Protein AF-A0A6G5R2A4-F1 (afdb_monomer)

Mean predicted aligned error: 12.57 Å

Secondary structure (DSSP, 8-state):
-HHHHHHHHHHTB-TTS-EEHHHHHHHHHHHT--HHHHHHHHHHTTPPEE--TTSSSS--------HHHHHHHGGG--TTSEEEHHHHHHHHTTT-HHHHHHHHHHTTPEEES-TTSS-SS-PPP--------EEE-TT--EEEEHHHHHHHHHHHHHS-HHHHHHHTT--HHHHHHHHHHHHHHHTS--EEEE-SSSTT-EEEE-HHHHHHHHHH-

pLDDT: mean 88.73, std 7.74, range [53.34, 95.69]

Sequence (217 aa):
MSKEVENLINDLLNSNGRLDCGSAFKISAKTKTPIEEVGKIASNIGVKIDNCELGQFGKLDCESGSVEVLAKLEPFLDEKRRIFCADGRDVAKGVGLKKIRSTLKDYKIDVKYCKLGCFKEKKGKKMVVKTKTWIENAEGELIFGKGKTEVLEVIAQVGSISKAAEILGMNYKKCWNHLQILQKNMKEDLVNTKQGGGDNAGTTLNERAYELINAYK

Solvent-accessible surface area (backbone atoms only — not comparable to full-atom values): 12504 Å² total; per-residue (Å²): 110,70,70,60,54,53,51,54,48,68,74,53,40,45,98,82,65,24,32,36,41,61,54,52,52,51,49,22,68,74,71,72,43,61,52,47,53,54,34,49,51,36,52,74,76,70,35,49,79,38,39,37,61,66,52,81,43,68,82,71,82,66,66,78,49,44,72,73,58,46,63,70,44,53,88,59,43,46,99,83,42,34,30,44,39,62,58,59,50,60,60,21,76,83,72,36,48,53,50,48,18,14,26,29,59,75,70,67,39,47,62,27,45,39,60,46,66,82,43,57,61,80,75,67,82,84,82,76,92,82,85,86,72,70,41,62,51,99,87,67,50,76,52,44,33,69,73,46,48,49,51,54,55,38,18,62,74,68,32,22,61,61,61,31,10,58,78,69,74,45,56,53,69,58,46,51,49,43,52,50,50,36,24,63,75,67,75,43,84,42,61,48,76,41,91,69,92,57,99,80,40,37,32,41,63,39,72,67,41,53,54,55,51,60,76,71,10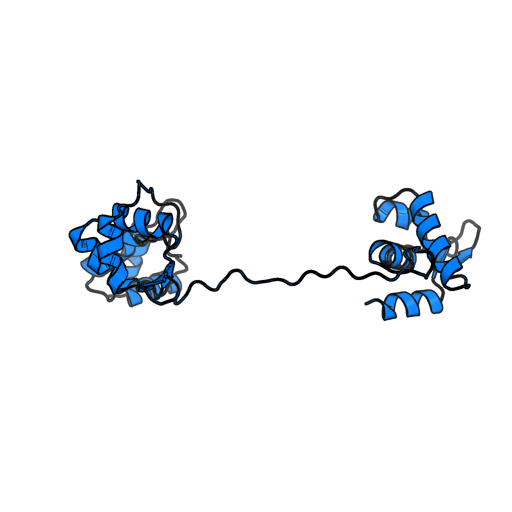8

Radius of gyration: 31.05 Å; Cα contacts (8 Å, |Δi|>4): 290; chains: 1; bounding box: 59×44×70 Å

Foldseek 3Di:
DLVVLLVQQQVQADPVRAHEPVSLVVSCVVVVPQSQVSLVSCVVVVHHYEHHLQQQHHDDDADAADPVLVVQCVVQADPVQEHEPVSLVVSCVVPHSRNNSNNCVVVVHHYADDSSVNHHDDPPPPDDDDDWDFDADPVRHTQDGDVLLQLLVLCQVPQALCVSCVVVVHDSVVSVVSQVSNCVVVVHHQWDADDDDDPPHGIHGDPVSVVVSVVVD

Nearest PDB structures (foldseek):
  1b9m-assembly1_A  TM=8.892E-01  e=3.190E-05  Escherichia coli
  1b9m-assembly1_B  TM=8.953E-01  e=2.075E-04  Escherichia coli
  1b9n-assembly1_B  TM=8.906E-01  e=3.796E-04  Escherichia coli
  2esn-assembly1_C  TM=8.411E-01  e=9.980E-04  Pseudomonas aeruginosa
  4pzj-assembly1_A-2  TM=8.572E-01  e=1.826E-03  Eggerthella lenta DSM 2243

Structure (mmCIF, N/CA/C/O backbone):
data_AF-A0A6G5R2A4-F1
#
_entry.id   AF-A0A6G5R2A4-F1
#
loop_
_atom_site.group_PDB
_atom_site.id
_atom_site.type_symbol
_atom_site.label_atom_id
_atom_site.label_alt_id
_atom_site.label_comp_id
_atom_site.label_asym_id
_atom_site.label_entity_id
_atom_site.label_seq_id
_atom_site.pdbx_PDB_ins_code
_atom_site.Cartn_x
_atom_site.Cartn_y
_atom_site.Cartn_z
_atom_site.occupancy
_atom_site.B_iso_or_equiv
_atom_site.auth_seq_id
_atom_site.auth_comp_id
_atom_site.auth_asym_id
_atom_site.auth_atom_id
_atom_site.pdbx_PDB_model_num
ATOM 1 N N . MET A 1 1 ? -20.276 20.398 19.956 1.00 62.31 1 MET A N 1
ATOM 2 C CA . MET A 1 1 ? -20.048 18.945 19.805 1.00 62.31 1 MET A CA 1
ATOM 3 C C . MET A 1 1 ? -18.824 18.650 18.942 1.00 62.31 1 MET A C 1
ATOM 5 O O . MET A 1 1 ? -17.903 18.051 19.471 1.00 62.31 1 MET A O 1
ATOM 9 N N . SER A 1 2 ? -18.727 19.125 17.689 1.00 72.88 2 SER A N 1
ATOM 10 C CA . SER A 1 2 ? -17.544 18.863 16.835 1.00 72.88 2 SER A CA 1
ATOM 11 C C . SER A 1 2 ? -16.215 19.340 17.441 1.00 72.88 2 SER A C 1
ATOM 13 O O . SER A 1 2 ? -15.283 18.553 17.543 1.00 72.88 2 SER A O 1
ATOM 15 N N . LYS A 1 3 ? -16.161 20.577 17.957 1.00 83.56 3 LYS A N 1
ATOM 16 C CA . LYS A 1 3 ? -14.949 21.141 18.586 1.00 83.56 3 LYS A CA 1
ATOM 17 C C . LYS A 1 3 ? -14.452 20.357 19.807 1.00 83.56 3 LYS A C 1
ATOM 19 O O . LYS A 1 3 ? -13.259 20.312 20.068 1.00 83.56 3 LYS A O 1
ATOM 24 N N . GLU A 1 4 ? -15.357 19.739 20.563 1.00 90.25 4 GLU A N 1
ATOM 25 C CA . GLU A 1 4 ? -14.986 18.931 21.733 1.00 90.25 4 GLU A CA 1
ATOM 26 C C . GLU A 1 4 ? -14.320 17.618 21.305 1.00 90.25 4 GLU A C 1
ATOM 28 O O . GLU A 1 4 ? -13.299 17.226 21.864 1.00 90.25 4 GLU A O 1
ATOM 33 N N . VAL A 1 5 ? -14.863 16.971 20.268 1.00 89.88 5 VAL A N 1
ATOM 34 C CA . VAL A 1 5 ? -14.280 15.764 19.668 1.00 89.88 5 VAL A CA 1
ATOM 35 C C . VAL A 1 5 ? -12.913 16.074 19.055 1.00 89.88 5 VAL A C 1
ATOM 37 O O . VAL A 1 5 ? -11.978 15.311 19.267 1.00 89.88 5 VAL A O 1
ATOM 40 N N . GLU A 1 6 ? -12.772 17.197 18.345 1.00 91.75 6 GLU A N 1
ATOM 41 C CA . GLU A 1 6 ? -11.493 17.640 17.7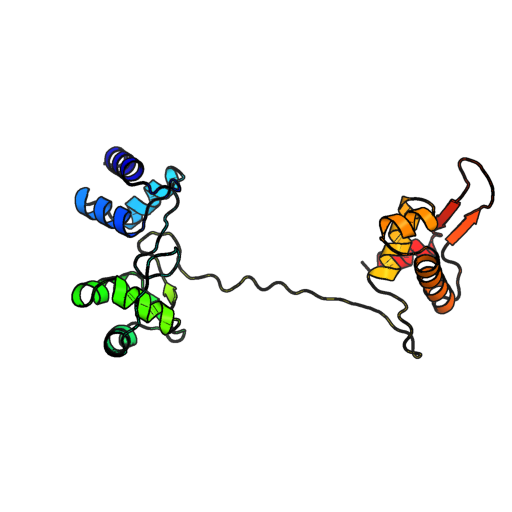65 1.00 91.75 6 GLU A CA 1
ATOM 42 C C . GLU A 1 6 ? -10.405 17.824 18.829 1.00 91.75 6 GLU A C 1
ATOM 44 O O . GLU A 1 6 ? -9.303 17.299 18.671 1.00 91.75 6 GLU A O 1
ATOM 49 N N . ASN A 1 7 ? -10.724 18.497 19.939 1.00 92.75 7 ASN A N 1
ATOM 50 C CA . ASN A 1 7 ? -9.783 18.679 21.046 1.00 92.75 7 ASN A CA 1
ATOM 51 C C . ASN A 1 7 ? -9.333 17.329 21.622 1.00 92.75 7 ASN A C 1
ATOM 53 O O . ASN A 1 7 ? -8.138 17.072 21.733 1.00 92.75 7 ASN A O 1
ATOM 57 N N . LEU A 1 8 ? -10.277 16.420 21.889 1.00 92.94 8 LEU A N 1
ATOM 58 C CA . LEU A 1 8 ? -9.960 15.086 22.408 1.00 92.94 8 LEU A CA 1
ATOM 59 C C . LEU A 1 8 ? -9.138 14.234 21.431 1.00 92.94 8 LEU A C 1
ATOM 61 O O . LEU A 1 8 ? -8.357 13.393 21.873 1.00 92.94 8 LEU A O 1
ATOM 65 N N . ILE A 1 9 ? -9.320 14.412 20.118 1.00 92.38 9 ILE A N 1
ATOM 66 C CA . ILE A 1 9 ? -8.495 13.730 19.115 1.00 92.38 9 ILE A CA 1
ATOM 67 C C . ILE A 1 9 ? -7.049 14.212 19.220 1.00 92.38 9 ILE A C 1
ATOM 69 O O . ILE A 1 9 ? -6.152 13.372 19.253 1.00 92.38 9 ILE A O 1
ATOM 73 N N . ASN A 1 10 ? -6.833 15.527 19.300 1.00 93.19 10 ASN A N 1
ATOM 74 C CA . ASN A 1 10 ? -5.496 16.112 19.409 1.00 93.19 10 ASN A CA 1
ATOM 75 C C . ASN A 1 10 ? -4.783 15.697 20.707 1.00 93.19 10 ASN A C 1
ATOM 77 O O . ASN A 1 10 ? -3.589 15.405 20.675 1.00 93.19 10 ASN A O 1
ATOM 81 N N . ASP A 1 11 ? -5.519 15.582 21.814 1.00 93.31 11 ASP A N 1
ATOM 82 C CA . ASP A 1 11 ? -4.974 15.159 23.111 1.00 93.31 11 ASP A CA 1
ATOM 83 C C . ASP A 1 11 ? -4.555 13.677 23.146 1.00 93.31 11 ASP A C 1
ATOM 85 O O . ASP A 1 11 ? -3.716 13.278 23.954 1.00 93.31 11 ASP A O 1
ATOM 89 N N . LEU A 1 12 ? -5.152 12.835 22.295 1.00 93.12 12 LEU A N 1
ATOM 90 C CA . LEU A 1 12 ? -4.965 11.377 22.292 1.00 93.12 12 LEU A CA 1
ATOM 91 C C . LEU A 1 12 ? -4.160 10.865 21.090 1.00 93.12 12 LEU A C 1
ATOM 93 O O . LEU A 1 12 ? -4.207 9.667 20.778 1.00 93.12 12 LEU A O 1
ATOM 97 N N . LEU A 1 13 ? -3.426 11.749 20.412 1.00 93.81 13 LEU A N 1
ATOM 98 C CA . LEU A 1 13 ? -2.510 11.352 19.348 1.00 93.81 13 LEU A CA 1
ATOM 99 C C . LEU A 1 13 ? -1.337 10.542 19.911 1.00 93.81 13 LEU A C 1
ATOM 101 O O . LEU A 1 13 ? -0.796 10.819 20.979 1.00 93.81 13 LEU A O 1
ATOM 105 N N . ASN A 1 14 ? -0.925 9.527 19.160 1.00 91.88 14 ASN A N 1
ATOM 106 C CA . ASN A 1 14 ? 0.271 8.750 19.448 1.00 91.88 14 ASN A CA 1
ATOM 107 C C . ASN A 1 14 ? 1.545 9.512 19.032 1.00 91.88 14 ASN A C 1
ATOM 109 O O . ASN A 1 14 ? 1.491 10.580 18.420 1.00 91.88 14 ASN A O 1
ATOM 113 N N . SER A 1 15 ? 2.715 8.930 19.305 1.00 89.94 15 SER A N 1
ATOM 114 C CA . SER A 1 15 ? 4.024 9.523 18.984 1.00 89.94 15 SER A CA 1
ATOM 115 C C . SER A 1 15 ? 4.243 9.844 17.498 1.00 89.94 15 SER A C 1
ATOM 117 O O . SER A 1 15 ? 5.107 10.651 17.172 1.00 89.94 15 SER A O 1
ATOM 119 N N . ASN A 1 16 ? 3.459 9.250 16.593 1.00 90.00 16 ASN A N 1
ATOM 120 C CA . ASN A 1 16 ? 3.514 9.513 15.155 1.00 90.00 16 ASN A CA 1
ATOM 121 C C . ASN A 1 16 ? 2.502 10.583 14.701 1.00 90.00 16 ASN A C 1
ATOM 123 O O . ASN A 1 16 ? 2.280 10.729 13.496 1.00 90.00 16 ASN A O 1
ATOM 127 N N . GLY A 1 17 ? 1.836 11.276 15.633 1.00 92.69 17 GLY A N 1
ATOM 128 C CA . GLY A 1 17 ? 0.785 12.250 15.328 1.00 92.69 17 GLY A CA 1
ATOM 129 C C . GLY A 1 17 ? -0.475 11.614 14.733 1.00 92.69 17 GLY A C 1
ATOM 130 O O . GLY A 1 17 ? -1.157 12.228 13.915 1.00 92.69 17 GLY A O 1
ATOM 131 N N . ARG A 1 18 ? -0.764 10.352 15.074 1.00 94.75 18 ARG A N 1
ATOM 132 C CA . ARG A 1 18 ? -1.920 9.597 14.565 1.00 94.75 18 ARG A CA 1
ATOM 133 C C . ARG A 1 18 ? -2.840 9.165 15.695 1.00 94.75 18 ARG A C 1
ATOM 135 O O . ARG A 1 18 ? -2.406 9.037 16.833 1.00 94.75 18 ARG A O 1
ATOM 142 N N . LEU A 1 19 ? -4.099 8.888 15.373 1.00 95.50 19 LEU A N 1
ATOM 143 C CA . LEU A 1 19 ? -5.090 8.460 16.357 1.00 95.50 19 LEU A CA 1
ATOM 144 C C . LEU A 1 19 ? -5.268 6.942 16.320 1.00 95.50 19 LEU A C 1
ATOM 146 O O . LEU A 1 19 ? -5.687 6.387 15.306 1.00 95.50 19 LEU A O 1
ATOM 150 N N . ASP A 1 20 ? -5.008 6.260 17.430 1.00 95.00 20 ASP A N 1
ATOM 151 C CA . ASP A 1 20 ? -5.228 4.815 17.505 1.00 95.00 20 ASP A CA 1
ATOM 152 C C . ASP A 1 20 ? -6.724 4.469 17.476 1.00 95.00 20 ASP A C 1
ATOM 154 O O . ASP A 1 20 ? -7.565 5.167 18.051 1.00 95.00 20 ASP A O 1
ATOM 158 N N . CYS A 1 21 ? -7.065 3.336 16.858 1.00 93.94 21 CYS A N 1
ATOM 159 C CA . CYS A 1 21 ? -8.446 2.864 16.755 1.00 93.94 21 CYS A CA 1
ATOM 160 C C . CYS A 1 21 ? -9.139 2.774 18.127 1.00 93.94 21 CYS A C 1
ATOM 162 O O . CYS A 1 21 ? -10.274 3.225 18.269 1.00 93.94 21 CYS A O 1
ATOM 164 N N . GLY A 1 22 ? -8.452 2.250 19.147 1.00 93.44 22 GLY A N 1
ATOM 165 C CA . GLY A 1 22 ? -9.000 2.157 20.503 1.00 93.44 22 GLY A CA 1
ATOM 166 C C . GLY A 1 22 ? -9.253 3.520 21.148 1.00 93.44 22 GLY A C 1
ATOM 167 O O . GLY A 1 22 ? -10.287 3.717 21.788 1.00 93.44 22 GLY A O 1
ATOM 168 N N . SER A 1 23 ? -8.366 4.494 20.926 1.00 95.00 23 SER A N 1
ATOM 169 C CA . SER A 1 23 ? -8.552 5.873 21.397 1.00 95.00 23 SER A CA 1
ATOM 170 C C . SER A 1 23 ? -9.785 6.514 20.762 1.00 95.00 23 SER A C 1
ATOM 172 O O . SER A 1 23 ? -10.597 7.102 21.471 1.00 95.00 23 SER A O 1
ATOM 174 N N . ALA A 1 24 ? -10.007 6.311 19.460 1.00 94.69 24 ALA A N 1
ATOM 175 C CA . ALA A 1 24 ? -11.196 6.821 18.778 1.00 94.69 24 ALA A CA 1
ATOM 176 C C . ALA A 1 24 ? -12.510 6.257 19.360 1.00 94.69 24 ALA A C 1
ATOM 178 O O . ALA A 1 24 ? -13.485 6.991 19.527 1.00 94.69 24 ALA A O 1
ATOM 179 N N . PHE A 1 25 ? -12.536 4.974 19.741 1.00 94.50 25 PHE A N 1
ATOM 180 C CA . PHE A 1 25 ? -13.700 4.379 20.411 1.00 94.50 25 PHE A CA 1
ATOM 181 C C . PHE A 1 25 ? -13.919 4.920 21.828 1.00 94.50 25 PHE A C 1
ATOM 183 O O . PHE A 1 25 ? -15.068 5.116 22.225 1.00 94.50 25 PHE A O 1
ATOM 190 N N . LYS A 1 26 ? -12.848 5.227 22.572 1.00 94.69 26 LYS A N 1
ATOM 191 C CA . LYS A 1 26 ? -12.957 5.907 23.875 1.00 94.69 26 LYS A CA 1
ATOM 192 C C . LYS A 1 26 ? -13.557 7.307 23.732 1.00 94.69 26 LYS A C 1
ATOM 194 O O . LYS A 1 26 ? -14.421 7.670 24.526 1.00 94.69 26 LYS A O 1
ATOM 199 N N . ILE A 1 27 ? -13.145 8.063 22.711 1.00 9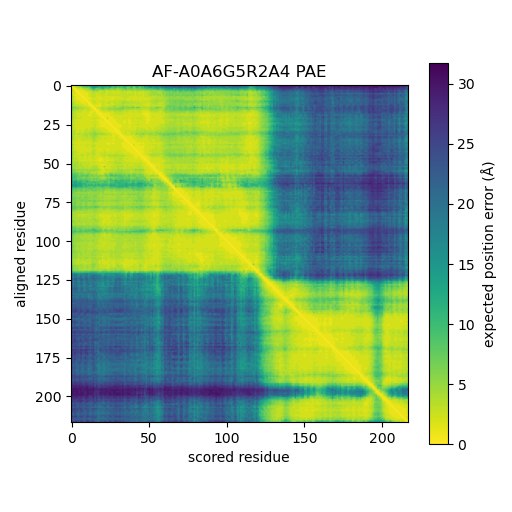4.12 27 ILE A N 1
ATOM 200 C CA . ILE A 1 27 ? -13.701 9.393 22.416 1.00 94.12 27 ILE A CA 1
ATOM 201 C C . ILE A 1 27 ? -15.196 9.276 22.111 1.00 94.12 27 ILE A C 1
ATOM 203 O O . ILE A 1 27 ? -15.994 9.931 22.772 1.00 94.12 27 ILE A O 1
ATOM 207 N N . SER A 1 28 ? -15.582 8.376 21.199 1.00 94.81 28 SER A N 1
ATOM 208 C CA . SER A 1 28 ? -16.989 8.124 20.848 1.00 94.81 28 SER A CA 1
ATOM 209 C C . SER A 1 28 ? -17.849 7.781 22.071 1.00 94.81 28 SER A C 1
ATOM 211 O O . SER A 1 28 ? -18.940 8.327 22.228 1.00 94.81 28 SER A O 1
ATOM 213 N N . ALA A 1 29 ? -17.342 6.936 22.977 1.00 93.44 29 ALA A N 1
ATOM 214 C CA . ALA A 1 29 ? -18.037 6.590 24.214 1.00 93.44 29 ALA A CA 1
ATOM 215 C C . ALA A 1 29 ? -18.188 7.791 25.167 1.00 93.44 29 ALA A C 1
ATOM 217 O O . ALA A 1 29 ? -19.243 7.956 25.779 1.00 93.44 29 ALA A O 1
ATOM 218 N N . LYS A 1 30 ? -17.159 8.643 25.276 1.00 93.56 30 LYS A N 1
ATOM 219 C CA . LYS A 1 30 ? -17.156 9.822 26.155 1.00 93.56 30 LYS A CA 1
ATOM 220 C C . LYS A 1 30 ? -18.086 10.926 25.649 1.00 93.56 30 LYS A C 1
ATOM 222 O O . LYS A 1 30 ? -18.839 11.490 26.435 1.00 93.56 30 LYS A O 1
ATOM 227 N N . THR A 1 31 ? -18.058 11.214 24.351 1.00 92.19 31 THR A N 1
ATOM 228 C CA . THR A 1 31 ? -18.829 12.311 23.742 1.00 92.19 31 THR A CA 1
ATOM 229 C C . THR A 1 31 ? -20.212 11.879 23.252 1.00 92.19 31 THR A C 1
ATOM 231 O O . THR A 1 31 ? -20.967 12.705 22.744 1.00 92.19 31 THR A O 1
ATOM 234 N N . LYS A 1 32 ? -20.550 10.582 23.365 1.00 91.69 32 LYS A N 1
ATOM 235 C CA . LYS A 1 32 ? -21.764 9.956 22.801 1.00 91.69 32 LYS A CA 1
ATOM 236 C C . LYS A 1 32 ? -21.941 10.223 21.298 1.00 91.69 32 LYS A C 1
ATOM 238 O O . LYS A 1 32 ? -23.051 10.183 20.775 1.00 91.69 32 LYS A O 1
ATOM 243 N N . THR A 1 33 ? -20.845 10.501 20.600 1.00 90.94 33 THR A N 1
ATOM 244 C CA . THR A 1 33 ? -20.833 10.771 19.161 1.00 90.94 33 THR A CA 1
ATOM 245 C C . THR A 1 33 ? -20.725 9.449 18.401 1.00 90.94 33 THR A C 1
ATOM 247 O O . THR A 1 33 ? -19.905 8.608 18.791 1.00 90.94 33 THR A O 1
ATOM 250 N N . PRO A 1 34 ? -21.495 9.231 17.318 1.00 93.56 34 PRO A N 1
ATOM 251 C CA . PRO A 1 34 ? -21.351 8.050 16.476 1.00 93.56 34 PRO A CA 1
ATOM 252 C C . PRO A 1 34 ? -19.902 7.838 16.034 1.00 93.56 34 PRO A C 1
ATOM 254 O O . PRO A 1 34 ? -19.211 8.768 15.622 1.00 93.56 34 PRO A O 1
ATOM 257 N N . ILE A 1 35 ? -19.435 6.593 16.088 1.00 93.19 35 ILE A N 1
ATOM 258 C CA . ILE A 1 35 ? -18.030 6.278 15.807 1.00 93.19 35 ILE A CA 1
ATOM 259 C C . ILE A 1 35 ? -17.598 6.672 14.386 1.00 93.19 35 ILE A C 1
ATOM 261 O O . ILE A 1 35 ? -16.486 7.151 14.182 1.00 93.19 35 ILE A O 1
ATOM 265 N N . GLU A 1 36 ? -18.500 6.542 13.414 1.00 93.12 36 GLU A N 1
ATOM 266 C CA . GLU A 1 36 ? -18.254 6.957 12.031 1.00 93.12 36 GLU A CA 1
ATOM 267 C C . GLU A 1 36 ? -18.023 8.468 11.918 1.00 93.12 36 GLU A C 1
ATOM 269 O O . GLU A 1 36 ? -17.258 8.920 11.070 1.00 93.12 36 GLU A O 1
ATOM 274 N N . GLU A 1 37 ? -18.668 9.257 12.776 1.00 93.44 37 GLU A N 1
ATOM 275 C CA . GLU A 1 37 ? -18.513 10.708 12.806 1.00 93.44 37 GLU A CA 1
ATOM 276 C C . GLU A 1 37 ? -17.174 11.109 13.432 1.00 93.44 37 GLU A C 1
ATOM 278 O O . GLU A 1 37 ? -16.486 11.956 12.870 1.00 93.44 37 GLU A O 1
ATOM 283 N N . VAL A 1 38 ? -16.724 10.426 14.492 1.00 93.69 38 VAL A N 1
ATOM 284 C CA . VAL A 1 38 ? -15.366 10.611 15.045 1.00 93.69 38 VAL A CA 1
ATOM 285 C C . VAL A 1 38 ? -14.299 10.333 13.980 1.00 93.69 38 VAL A C 1
ATOM 287 O O . VAL A 1 38 ? -13.352 11.105 13.829 1.00 93.69 38 VAL A O 1
ATOM 290 N N . GLY A 1 39 ? -14.473 9.268 13.191 1.00 93.38 39 GLY A N 1
ATOM 291 C CA . GLY A 1 39 ? -13.578 8.951 12.077 1.00 93.38 39 GLY A CA 1
ATOM 292 C C . GLY A 1 39 ? -13.577 10.015 10.973 1.00 93.38 39 GLY A C 1
ATOM 293 O O . GLY A 1 39 ? -12.511 10.383 10.474 1.00 93.38 39 GLY A O 1
ATOM 294 N N . LYS A 1 40 ? -14.752 10.559 10.624 1.00 94.38 40 LYS A N 1
ATOM 295 C CA . LYS A 1 40 ? -14.876 11.675 9.667 1.00 94.38 40 LYS A CA 1
ATOM 296 C C . LYS A 1 40 ? -14.188 12.937 10.180 1.00 94.38 40 LYS A C 1
ATOM 298 O O . LYS A 1 40 ? -13.441 13.552 9.427 1.00 94.38 40 LYS A O 1
ATOM 303 N N . ILE A 1 41 ? -14.395 13.294 11.448 1.00 93.88 41 ILE A N 1
ATOM 304 C CA . ILE A 1 41 ? -13.768 14.465 12.073 1.00 93.88 41 ILE A CA 1
ATOM 305 C C . ILE A 1 41 ? -12.245 14.321 12.042 1.00 93.88 41 ILE A C 1
ATOM 307 O O . ILE A 1 41 ? -11.579 15.221 11.541 1.00 93.88 41 ILE A O 1
ATOM 311 N N . ALA A 1 42 ? -11.703 13.171 12.464 1.00 94.00 42 ALA A N 1
ATOM 312 C CA . ALA A 1 42 ? -10.265 12.899 12.408 1.00 94.00 42 ALA A CA 1
ATOM 313 C C . ALA A 1 42 ? -9.700 13.076 10.987 1.00 94.00 42 ALA A C 1
ATOM 315 O O . ALA A 1 42 ? -8.688 13.747 10.795 1.00 94.00 42 ALA A O 1
ATOM 316 N N . SER A 1 43 ? -10.393 12.542 9.975 1.00 93.06 43 SER A N 1
ATOM 317 C CA . SER A 1 43 ? -9.982 12.703 8.578 1.00 93.06 43 SER A CA 1
ATOM 318 C C . SER A 1 43 ? -10.047 14.158 8.102 1.00 93.06 43 SER A C 1
ATOM 320 O O . SER A 1 43 ? -9.175 14.575 7.343 1.00 93.06 43 SER A O 1
ATOM 322 N N . ASN A 1 44 ? -11.057 14.923 8.524 1.00 94.38 44 ASN A N 1
ATOM 323 C CA . ASN A 1 44 ? -11.232 16.324 8.133 1.00 94.38 44 ASN A CA 1
ATOM 324 C C . ASN A 1 44 ? -10.129 17.224 8.702 1.00 94.38 44 ASN A C 1
ATOM 326 O O . ASN A 1 44 ? -9.691 18.146 8.022 1.00 94.38 44 ASN A O 1
ATOM 330 N N . ILE A 1 45 ? -9.639 16.925 9.907 1.00 93.50 45 ILE A N 1
ATOM 331 C CA . ILE A 1 45 ? -8.507 17.635 10.523 1.00 93.50 45 ILE A CA 1
ATOM 332 C C . ILE A 1 45 ? -7.138 17.075 10.090 1.00 93.50 45 ILE A C 1
ATOM 334 O O . ILE A 1 45 ? -6.107 17.466 10.627 1.00 93.50 45 ILE A O 1
ATOM 338 N N . GLY A 1 46 ? -7.106 16.149 9.124 1.00 92.31 46 GLY A N 1
ATOM 339 C CA . GLY A 1 46 ? -5.871 15.589 8.564 1.00 92.31 46 GLY A CA 1
ATOM 340 C C . GLY A 1 46 ? -5.202 14.496 9.407 1.00 92.31 46 GLY A C 1
ATOM 341 O O . GLY A 1 46 ? -4.114 14.032 9.058 1.00 92.31 46 GLY A O 1
ATOM 342 N N . VAL A 1 47 ? -5.843 14.034 10.481 1.00 94.19 47 VAL A N 1
ATOM 343 C CA . VAL A 1 47 ? -5.333 12.968 11.350 1.00 94.19 47 VAL A CA 1
ATOM 344 C C . VAL A 1 47 ? -5.698 11.600 10.773 1.00 94.19 47 VAL A C 1
ATOM 346 O O . VAL A 1 47 ? -6.859 11.284 10.513 1.00 94.19 47 VAL A O 1
ATOM 349 N N . LYS A 1 48 ? -4.692 10.736 10.600 1.00 94.19 48 LYS A N 1
ATOM 350 C CA . LYS A 1 48 ? -4.903 9.348 10.161 1.00 94.19 48 LYS A CA 1
ATOM 351 C C . LYS A 1 48 ? -5.150 8.427 11.350 1.00 94.19 48 LYS A C 1
ATOM 353 O O . LYS A 1 48 ? -4.498 8.553 12.384 1.00 94.19 48 LYS A O 1
ATOM 358 N N . ILE A 1 49 ? -6.041 7.455 11.152 1.00 94.38 49 ILE A N 1
ATOM 359 C CA . ILE A 1 49 ? -6.256 6.371 12.112 1.00 94.38 49 ILE A CA 1
ATOM 360 C C . ILE A 1 49 ? -5.113 5.355 12.008 1.00 94.38 49 ILE A C 1
ATOM 362 O O . ILE A 1 49 ? -4.745 4.945 10.905 1.00 94.38 49 ILE A O 1
ATOM 366 N N . ASP A 1 50 ? -4.585 4.929 13.150 1.00 93.56 50 ASP A N 1
ATOM 367 C CA . ASP A 1 50 ? -3.553 3.899 13.275 1.00 93.56 50 ASP A CA 1
ATOM 368 C C . ASP A 1 50 ? -4.030 2.732 14.159 1.00 93.56 50 ASP A C 1
ATOM 370 O O . ASP A 1 50 ? -5.118 2.775 14.741 1.00 93.56 50 ASP A O 1
ATOM 374 N N . ASN A 1 51 ? -3.232 1.663 14.224 1.00 92.31 51 ASN A N 1
ATOM 375 C CA . ASN A 1 51 ? -3.373 0.568 15.189 1.00 92.31 51 ASN A CA 1
ATOM 376 C C . ASN A 1 51 ? -4.808 0.024 15.311 1.00 92.31 51 ASN A C 1
ATOM 378 O O . ASN A 1 51 ? -5.490 0.193 16.325 1.00 92.31 51 ASN A O 1
ATOM 382 N N . CYS A 1 52 ? -5.284 -0.648 14.257 1.00 92.94 52 CYS A N 1
ATOM 383 C CA . CYS A 1 52 ? -6.605 -1.269 14.251 1.00 92.94 52 CYS A CA 1
ATOM 384 C C . CYS A 1 52 ? -6.708 -2.329 15.358 1.00 92.94 52 CYS A C 1
ATOM 386 O O . CYS A 1 52 ? -5.935 -3.285 15.370 1.00 92.94 52 CYS A O 1
ATOM 388 N N . GLU A 1 53 ? -7.702 -2.217 16.246 1.00 93.50 53 GLU A N 1
ATOM 389 C CA . GLU A 1 53 ? -7.839 -3.144 17.382 1.00 93.50 53 GLU A CA 1
ATOM 390 C C . GLU A 1 53 ? -8.067 -4.600 16.950 1.00 93.50 53 GLU A C 1
ATOM 392 O O . GLU A 1 53 ? -7.588 -5.506 17.628 1.00 93.50 53 GLU A O 1
ATOM 397 N N . LEU A 1 54 ? -8.720 -4.813 15.799 1.00 92.38 54 LEU A N 1
ATOM 398 C CA . LEU A 1 54 ? -8.922 -6.130 15.181 1.00 92.38 54 LEU A CA 1
ATOM 399 C C . LEU A 1 54 ? -7.739 -6.585 14.303 1.00 92.38 54 LEU A C 1
ATOM 401 O O . LEU A 1 54 ? -7.760 -7.693 13.786 1.00 92.38 54 LEU A O 1
ATOM 405 N N . GLY A 1 55 ? -6.707 -5.755 14.118 1.00 90.00 55 GLY A N 1
ATOM 406 C CA . GLY A 1 55 ? -5.467 -6.152 13.441 1.00 90.00 55 GLY A CA 1
ATOM 407 C C . GLY A 1 55 ? -5.416 -5.978 11.925 1.00 90.00 55 GLY A C 1
ATOM 408 O O . GLY A 1 55 ? -4.465 -6.454 11.313 1.00 90.00 55 GLY A O 1
ATOM 409 N N . GLN A 1 56 ? -6.374 -5.283 11.299 1.00 89.81 56 GLN A N 1
ATOM 410 C CA . GLN A 1 56 ? -6.354 -5.099 9.837 1.00 89.81 56 GLN A CA 1
ATOM 411 C C . GLN A 1 56 ? -5.144 -4.283 9.345 1.00 89.81 56 GLN A C 1
ATOM 413 O O . GLN A 1 56 ? -4.664 -4.474 8.227 1.00 89.81 56 GLN A O 1
ATOM 418 N N . PHE A 1 57 ? -4.666 -3.354 10.173 1.00 89.50 57 PHE A N 1
ATOM 419 C CA . PHE A 1 57 ? -3.465 -2.550 9.956 1.00 89.50 57 PHE A CA 1
ATOM 420 C C . PHE A 1 57 ? -2.879 -2.095 11.301 1.00 89.50 57 PHE A C 1
ATOM 422 O O . PHE A 1 57 ? -3.545 -2.174 12.337 1.00 89.50 57 PHE A O 1
ATOM 429 N N . GLY A 1 58 ? -1.655 -1.566 11.270 1.00 86.31 58 GLY A N 1
ATOM 430 C CA . GLY A 1 58 ? -0.904 -1.159 12.460 1.00 86.31 58 GLY A CA 1
ATOM 431 C C . GLY A 1 58 ? -0.028 -2.284 13.013 1.00 86.31 58 GLY A C 1
ATOM 432 O O . GLY A 1 58 ? 0.066 -3.361 12.420 1.00 86.31 58 GLY A O 1
ATOM 433 N N . LYS A 1 59 ? 0.654 -2.019 14.130 1.00 85.19 59 LYS A N 1
ATOM 434 C CA . LYS A 1 59 ? 1.650 -2.931 14.723 1.00 85.19 59 LYS A CA 1
ATOM 435 C C . LYS A 1 59 ? 1.342 -3.220 16.193 1.00 85.19 59 LYS A C 1
ATOM 437 O O . LYS A 1 59 ? 2.219 -3.128 17.040 1.00 85.19 59 LYS A O 1
ATOM 442 N N . LEU A 1 60 ? 0.086 -3.540 16.498 1.00 85.62 60 LEU A N 1
ATOM 443 C CA . LEU A 1 60 ? -0.297 -3.934 17.852 1.00 85.62 60 LEU A CA 1
ATOM 444 C C . LEU A 1 60 ? 0.186 -5.353 18.177 1.00 85.62 60 LEU A C 1
ATOM 446 O O . LEU A 1 60 ? 0.112 -6.251 17.331 1.00 85.62 60 LEU A O 1
ATOM 450 N N . ASP A 1 61 ? 0.604 -5.562 19.425 1.00 81.44 61 ASP A N 1
ATOM 451 C CA . ASP A 1 61 ? 1.135 -6.843 19.896 1.00 81.44 61 ASP A CA 1
ATOM 452 C C . ASP A 1 61 ? 0.148 -7.990 19.699 1.00 81.44 61 ASP A C 1
ATOM 454 O O . ASP A 1 61 ? -1.060 -7.850 19.903 1.00 81.44 61 ASP A O 1
ATOM 458 N N . CYS A 1 62 ? 0.657 -9.153 19.324 1.00 77.56 62 CYS A N 1
ATOM 459 C CA . CYS A 1 62 ? -0.136 -10.361 19.142 1.00 77.56 62 CYS A CA 1
ATOM 460 C C . CYS A 1 62 ? 0.413 -11.453 20.067 1.00 77.56 62 CYS A C 1
ATOM 462 O O . CYS A 1 62 ? 1.618 -11.545 20.268 1.00 77.56 62 CYS A O 1
ATOM 464 N N . GLU A 1 63 ? -0.479 -12.263 20.621 1.00 82.88 63 GLU A N 1
ATOM 465 C CA . GLU A 1 63 ? -0.171 -13.574 21.209 1.00 82.88 63 GLU A CA 1
ATOM 466 C C . GLU A 1 63 ? -0.519 -14.680 20.197 1.00 82.88 63 GLU A C 1
ATOM 468 O O . GLU A 1 63 ? -0.773 -14.380 19.027 1.00 82.88 63 GLU A O 1
ATOM 473 N N . SER A 1 64 ? -0.587 -15.932 20.642 1.00 82.00 64 SER A N 1
ATOM 474 C CA . SER A 1 64 ? -1.091 -17.054 19.850 1.00 82.00 64 SER A CA 1
ATOM 475 C C . SER A 1 64 ? -2.613 -16.989 19.681 1.00 82.00 64 SER A C 1
ATOM 477 O O . SER A 1 64 ? -3.350 -16.723 20.636 1.00 82.00 64 SER A O 1
ATOM 479 N N . GLY A 1 65 ? -3.100 -17.245 18.468 1.00 77.81 65 GLY A N 1
ATOM 480 C CA . GLY A 1 65 ? -4.519 -17.443 18.192 1.00 77.81 65 GLY A CA 1
ATOM 481 C C . GLY A 1 65 ? -5.085 -18.672 18.910 1.00 77.81 65 GLY A C 1
ATOM 482 O O . GLY A 1 65 ? -4.364 -19.612 19.241 1.00 77.81 65 GLY A O 1
ATOM 483 N N . SER A 1 66 ? -6.399 -18.672 19.142 1.00 84.44 66 SER A N 1
ATOM 484 C CA . SER A 1 66 ? -7.101 -19.787 19.790 1.00 84.44 66 SER A CA 1
ATOM 485 C C . SER A 1 66 ? -8.128 -20.405 18.847 1.00 84.44 66 SER A C 1
ATOM 487 O O . SER A 1 66 ? -8.904 -19.693 18.204 1.00 84.44 66 SER A O 1
ATOM 489 N N . VAL A 1 67 ? -8.153 -21.740 18.796 1.00 87.62 67 VAL A N 1
ATOM 490 C CA . VAL A 1 67 ? -9.144 -22.517 18.034 1.00 87.62 67 VAL A CA 1
ATOM 491 C C . VAL A 1 67 ? -10.563 -22.239 18.547 1.00 87.62 67 VAL A C 1
ATOM 493 O O . VAL A 1 67 ? -11.490 -22.090 17.759 1.00 87.62 67 VAL A O 1
ATOM 496 N N . GLU A 1 68 ? -10.732 -22.064 19.860 1.00 89.38 68 GLU A N 1
ATOM 497 C CA . GLU A 1 68 ? -12.028 -21.740 20.474 1.00 89.38 68 GLU A CA 1
ATOM 498 C C . GLU A 1 68 ? -12.571 -20.390 19.993 1.00 89.38 68 GLU A C 1
ATOM 500 O O . GLU A 1 68 ? -13.776 -20.202 19.830 1.00 89.38 68 GLU A O 1
ATOM 505 N N . VAL A 1 69 ? -11.676 -19.425 19.770 1.00 89.69 69 VAL A N 1
ATOM 506 C CA . VAL A 1 69 ? -12.043 -18.093 19.279 1.00 89.69 69 VAL A CA 1
ATOM 507 C C . VAL A 1 69 ? -12.386 -18.154 17.798 1.00 89.69 69 VAL A C 1
ATOM 509 O O . VAL A 1 69 ? -13.331 -17.492 17.376 1.00 89.69 69 VAL A O 1
ATOM 512 N N . LEU A 1 70 ? -11.675 -18.975 17.020 1.00 92.19 70 LEU A N 1
ATOM 513 C CA . LEU A 1 70 ? -12.006 -19.208 15.617 1.00 92.19 70 LEU A CA 1
ATOM 514 C C . LEU A 1 70 ? -13.423 -19.774 15.471 1.00 92.19 70 LEU A C 1
ATOM 516 O O . LEU A 1 70 ? -14.200 -19.219 14.701 1.00 92.19 70 LEU A O 1
ATOM 520 N N . ALA A 1 71 ? -13.787 -20.785 16.265 1.00 92.12 71 ALA A N 1
ATOM 521 C CA . ALA A 1 71 ? -15.128 -21.375 16.244 1.00 92.12 71 ALA A CA 1
ATOM 522 C C . ALA A 1 71 ? -16.238 -20.342 16.525 1.00 92.12 71 ALA A C 1
ATOM 524 O O . ALA A 1 71 ? -17.318 -20.406 15.945 1.00 92.12 71 ALA A O 1
ATOM 525 N N . LYS A 1 72 ? -15.967 -19.338 17.373 1.00 92.88 72 LYS A N 1
ATOM 526 C CA . LYS A 1 72 ? -16.899 -18.222 17.626 1.00 92.88 72 LYS A CA 1
ATOM 527 C C . LYS A 1 72 ? -16.996 -17.232 16.463 1.00 92.88 72 LYS A C 1
ATOM 529 O O . LYS A 1 72 ? -18.002 -16.538 16.347 1.00 92.88 72 LYS A O 1
ATOM 534 N N . LEU A 1 73 ? -15.952 -17.122 15.643 1.00 93.00 73 LEU A N 1
ATOM 535 C CA . LEU A 1 73 ? -15.899 -16.208 14.500 1.00 93.00 73 LEU A CA 1
ATOM 536 C C . LEU A 1 73 ? -16.507 -16.824 13.237 1.00 93.00 73 LEU A C 1
ATOM 538 O O . LEU A 1 73 ? -17.078 -16.080 12.446 1.00 93.00 73 LEU A O 1
ATOM 542 N N . GLU A 1 74 ? -16.405 -18.145 13.057 1.00 92.44 74 GLU A N 1
ATOM 543 C CA . GLU A 1 74 ? -16.866 -18.870 11.862 1.00 92.44 74 GLU A CA 1
ATOM 544 C C . GLU A 1 74 ? -18.280 -18.507 11.382 1.00 92.44 74 GLU A C 1
ATOM 546 O O . GLU A 1 74 ? -18.421 -18.256 10.183 1.00 92.44 74 GLU A O 1
ATOM 551 N N . PRO A 1 75 ? -19.302 -18.368 12.253 1.00 95.25 75 PRO A N 1
ATOM 552 C CA . PRO A 1 75 ? -20.655 -18.009 11.819 1.00 95.25 75 PRO A CA 1
ATOM 553 C C . PRO A 1 75 ? -20.766 -16.637 11.134 1.00 95.25 75 PRO A C 1
ATOM 555 O O . PRO A 1 75 ? -21.738 -16.378 10.432 1.00 95.25 75 PRO A O 1
ATOM 558 N N . PHE A 1 76 ? -19.791 -15.750 11.345 1.00 94.19 76 PHE A N 1
ATOM 559 C CA . PHE A 1 76 ? -19.775 -14.381 10.819 1.00 94.19 76 PHE A CA 1
ATOM 560 C C . PHE A 1 76 ? -18.837 -14.211 9.615 1.00 94.19 76 PHE A C 1
ATOM 562 O O . PHE A 1 76 ? -18.698 -13.103 9.086 1.00 94.19 76 PHE A O 1
ATOM 569 N N . LEU A 1 77 ? -18.147 -15.277 9.199 1.00 94.44 77 LEU A N 1
ATOM 570 C CA . LEU A 1 77 ? -17.225 -15.232 8.070 1.00 94.44 77 LEU A CA 1
ATOM 571 C C . LEU A 1 77 ? -17.977 -15.401 6.751 1.00 94.44 77 LEU A C 1
ATOM 573 O O . LEU A 1 77 ? -18.850 -16.251 6.617 1.00 94.44 77 LEU A O 1
ATOM 577 N N . ASP A 1 78 ? -17.592 -14.614 5.747 1.00 91.62 78 ASP A N 1
ATOM 578 C CA . ASP A 1 78 ? -18.036 -14.852 4.374 1.00 91.62 78 ASP A CA 1
ATOM 579 C C . ASP A 1 78 ? -17.189 -15.914 3.651 1.00 91.62 78 ASP A C 1
ATOM 581 O O . ASP A 1 78 ? -16.158 -16.372 4.147 1.00 91.62 78 ASP A O 1
ATOM 585 N N . GLU A 1 79 ? -17.599 -16.266 2.430 1.00 89.88 79 GLU A N 1
ATOM 586 C CA . GLU A 1 79 ? -16.925 -17.237 1.550 1.00 89.88 79 GLU A CA 1
ATOM 587 C C . GLU A 1 79 ? -15.428 -16.940 1.312 1.00 89.88 79 GLU A C 1
ATOM 589 O O . GLU A 1 79 ? -14.645 -17.844 1.026 1.00 89.88 79 GLU A O 1
ATOM 594 N N . LYS A 1 80 ? -15.001 -15.676 1.456 1.00 88.94 80 LYS A N 1
ATOM 595 C CA . LYS A 1 80 ? -13.606 -15.234 1.284 1.00 88.94 80 LYS A CA 1
ATOM 596 C C . LYS A 1 80 ? -12.863 -15.145 2.618 1.00 88.94 80 LYS A C 1
ATOM 598 O O . LYS A 1 80 ? -11.791 -14.544 2.667 1.00 88.94 80 LYS A O 1
ATOM 603 N N . ARG A 1 81 ? -13.427 -15.713 3.693 1.00 91.44 81 ARG A N 1
ATOM 604 C CA . ARG A 1 81 ? -12.933 -15.637 5.076 1.00 91.44 81 ARG A CA 1
ATOM 605 C C . ARG A 1 81 ? -12.755 -14.194 5.547 1.00 91.44 81 ARG A C 1
ATOM 607 O O . ARG A 1 81 ? -11.702 -13.824 6.066 1.00 91.44 81 ARG A O 1
ATOM 614 N N . ARG A 1 82 ? -13.782 -13.362 5.352 1.00 93.25 82 ARG A N 1
ATOM 615 C CA . ARG A 1 82 ? -13.802 -11.971 5.832 1.00 93.25 82 ARG A CA 1
ATOM 616 C C . ARG A 1 82 ? -14.917 -11.748 6.842 1.00 93.25 82 ARG A C 1
ATOM 618 O O . ARG A 1 82 ? -16.020 -12.250 6.652 1.00 93.25 82 ARG A O 1
ATOM 625 N N . ILE A 1 83 ? -14.654 -10.917 7.847 1.00 94.81 83 ILE A N 1
ATOM 626 C CA . ILE A 1 83 ? -15.602 -10.570 8.919 1.00 94.81 83 ILE A CA 1
ATOM 627 C C . ILE A 1 83 ? -15.911 -9.071 8.930 1.00 94.81 83 ILE A C 1
ATOM 629 O O . ILE A 1 83 ? -15.018 -8.256 8.690 1.00 94.81 83 ILE A O 1
ATOM 633 N N . PHE A 1 84 ? -17.149 -8.662 9.222 1.00 95.69 84 PHE A N 1
ATOM 634 C CA . PHE A 1 84 ? -17.431 -7.240 9.436 1.00 95.69 84 PHE A CA 1
ATOM 635 C C . PHE A 1 84 ? -16.770 -6.736 10.728 1.00 95.69 84 PHE A C 1
ATOM 637 O O . PHE A 1 84 ? -16.714 -7.428 11.742 1.00 95.69 84 PHE A O 1
ATOM 644 N N . CYS A 1 85 ? -16.298 -5.486 10.730 1.00 94.88 85 CYS A N 1
ATOM 645 C CA . CYS A 1 85 ? -15.706 -4.873 11.923 1.00 94.88 85 CYS A CA 1
ATOM 646 C C . CYS A 1 85 ? -16.687 -4.815 13.108 1.00 94.88 85 CYS A C 1
ATOM 648 O O . CYS A 1 85 ? -16.242 -4.854 14.253 1.00 94.88 85 CYS A O 1
ATOM 650 N N . ALA A 1 86 ? -17.996 -4.715 12.833 1.00 94.62 86 ALA A N 1
ATOM 651 C CA . ALA A 1 86 ? -19.052 -4.788 13.843 1.00 94.62 86 ALA A CA 1
ATOM 652 C C . ALA A 1 86 ? -19.008 -6.138 14.573 1.00 94.62 86 ALA A C 1
ATOM 654 O O . ALA A 1 86 ? -18.716 -6.179 15.765 1.00 94.62 86 ALA A O 1
ATOM 655 N N . ASP A 1 87 ? -19.164 -7.222 13.814 1.00 95.00 87 ASP A N 1
ATOM 656 C CA . ASP A 1 87 ? -19.240 -8.588 14.328 1.00 95.00 87 ASP A CA 1
ATOM 657 C C . ASP A 1 87 ? -17.958 -8.973 15.069 1.00 95.00 87 ASP A C 1
ATOM 659 O O . ASP A 1 87 ? -18.000 -9.452 16.200 1.00 95.00 87 ASP A O 1
ATOM 663 N N . GLY A 1 88 ? -16.789 -8.660 14.495 1.00 93.88 88 GLY A N 1
ATOM 664 C CA . GLY A 1 88 ? -15.505 -8.926 15.148 1.00 93.88 88 GLY A CA 1
ATOM 665 C C . GLY A 1 88 ? -15.352 -8.207 16.494 1.00 93.88 88 GLY A C 1
ATOM 666 O O . GLY A 1 88 ? -14.743 -8.747 17.418 1.00 93.88 88 GLY A O 1
ATOM 667 N N . ARG A 1 89 ? -15.923 -7.003 16.640 1.00 93.94 89 ARG A N 1
ATOM 668 C CA . ARG A 1 89 ? -15.948 -6.271 17.917 1.00 93.94 89 ARG A CA 1
ATOM 669 C C . ARG A 1 89 ? -16.979 -6.828 18.889 1.00 93.94 89 ARG A C 1
ATOM 671 O O . ARG A 1 89 ? -16.712 -6.837 20.087 1.00 93.94 89 ARG A O 1
ATOM 678 N N . ASP A 1 90 ? -18.125 -7.285 18.404 1.00 93.44 90 ASP A N 1
ATOM 679 C CA . ASP A 1 90 ? -19.146 -7.882 19.260 1.00 93.44 90 ASP A CA 1
ATOM 680 C C . ASP A 1 90 ? -18.661 -9.202 19.863 1.00 93.44 90 ASP A C 1
ATOM 682 O O . ASP A 1 90 ? -18.758 -9.383 21.077 1.00 93.44 90 ASP A O 1
ATOM 686 N N . VAL A 1 91 ? -17.990 -10.047 19.074 1.00 92.75 91 VAL A N 1
ATOM 687 C CA . VAL A 1 91 ? -17.316 -11.251 19.591 1.00 92.75 91 VAL A CA 1
ATOM 688 C C . VAL A 1 91 ? -16.203 -10.877 20.585 1.00 92.75 91 VAL A C 1
ATOM 690 O O . VAL A 1 91 ? -15.975 -11.589 21.569 1.00 92.75 91 VAL A O 1
ATOM 693 N N . ALA A 1 92 ? -15.537 -9.727 20.401 1.00 92.31 92 ALA A N 1
ATOM 694 C CA . ALA A 1 92 ? -14.455 -9.282 21.287 1.00 92.31 92 ALA A CA 1
ATOM 695 C C . ALA A 1 92 ? -14.914 -8.993 22.717 1.00 92.31 92 ALA A C 1
ATOM 697 O O . ALA A 1 92 ? -14.106 -9.150 23.634 1.00 92.31 92 ALA A O 1
ATOM 698 N N . LYS A 1 93 ? -16.183 -8.621 22.931 1.00 89.88 93 LYS A N 1
ATOM 699 C CA . LYS A 1 93 ? -16.721 -8.303 24.265 1.00 89.88 93 LYS A CA 1
ATOM 700 C C . LYS A 1 93 ? -16.595 -9.471 25.252 1.00 89.88 93 LYS A C 1
ATOM 702 O O . LYS A 1 93 ? -16.425 -9.225 26.439 1.00 89.88 93 LYS A O 1
ATOM 707 N N . GLY A 1 94 ? -16.631 -10.720 24.774 1.00 85.19 94 GLY A N 1
ATOM 708 C CA . GLY A 1 94 ? -16.548 -11.921 25.619 1.00 85.19 94 GLY A CA 1
ATOM 709 C C . GLY A 1 94 ? -15.171 -12.596 25.693 1.00 85.19 94 GLY A C 1
ATOM 710 O O . GLY A 1 94 ? -15.009 -13.555 26.439 1.00 85.19 94 GLY A O 1
ATOM 711 N N . VAL A 1 95 ? -14.189 -12.154 24.900 1.00 87.31 95 VAL A N 1
ATOM 712 C CA . VAL A 1 95 ? -12.888 -12.846 24.739 1.00 87.31 95 VAL A CA 1
ATOM 713 C C . VAL A 1 95 ? -11.697 -11.902 24.936 1.00 87.31 95 VAL A C 1
ATOM 715 O O . VAL A 1 95 ? -10.653 -12.312 25.445 1.00 87.31 95 VAL A O 1
ATOM 718 N N . GLY A 1 96 ? -11.847 -10.640 24.528 1.00 91.25 96 GLY A N 1
ATOM 719 C CA . GLY A 1 96 ? -10.792 -9.635 24.490 1.00 91.25 96 GLY A CA 1
ATOM 720 C C . GLY A 1 96 ? -10.220 -9.404 23.086 1.00 91.25 96 GLY A C 1
ATOM 721 O O . GLY A 1 96 ? -10.013 -10.328 22.296 1.00 91.25 96 GLY A O 1
ATOM 722 N N . LEU A 1 97 ? -9.908 -8.140 22.784 1.00 91.81 97 LEU A N 1
ATOM 723 C CA . LEU A 1 97 ? -9.437 -7.697 21.464 1.00 91.81 97 LEU A CA 1
ATOM 724 C C . LEU A 1 97 ? -8.085 -8.300 21.062 1.00 91.81 97 LEU A C 1
ATOM 726 O O . LEU A 1 97 ? -7.875 -8.583 19.887 1.00 91.81 97 LEU A O 1
ATOM 730 N N . LYS A 1 98 ? -7.176 -8.534 22.019 1.00 92.94 98 LYS A N 1
ATOM 731 C CA . LYS A 1 98 ? -5.841 -9.094 21.743 1.00 92.94 98 LYS A CA 1
ATOM 732 C C . LYS A 1 98 ? -5.926 -10.515 21.172 1.00 92.94 98 LYS A C 1
ATOM 734 O O . LYS A 1 98 ? -5.331 -10.784 20.134 1.00 92.94 98 LYS A O 1
ATOM 739 N N . LYS A 1 99 ? -6.738 -11.384 21.788 1.00 91.94 99 LYS A N 1
ATOM 740 C CA . LYS A 1 99 ? -6.974 -12.764 21.326 1.00 91.94 99 LYS A CA 1
ATOM 741 C C . LYS A 1 99 ? -7.672 -12.810 19.969 1.00 91.94 99 LYS A C 1
ATOM 743 O O . LYS A 1 99 ? -7.291 -13.610 19.116 1.00 91.94 99 LYS A O 1
ATOM 748 N N . ILE A 1 100 ? -8.661 -11.939 19.745 1.00 93.50 100 ILE A N 1
ATOM 749 C CA . ILE A 1 100 ? -9.320 -11.839 18.435 1.00 93.50 100 ILE A CA 1
ATOM 750 C C . ILE A 1 100 ? -8.333 -11.382 17.369 1.00 93.50 100 ILE A C 1
ATOM 752 O O . ILE A 1 100 ? -8.223 -12.045 16.346 1.00 93.50 100 ILE A O 1
ATOM 756 N N . ARG A 1 101 ? -7.569 -10.315 17.620 1.00 93.88 101 ARG A N 1
ATOM 757 C CA . ARG A 1 101 ? -6.538 -9.830 16.696 1.00 93.88 101 ARG A CA 1
ATOM 758 C C . ARG A 1 101 ? -5.548 -10.932 16.315 1.00 93.88 101 ARG A C 1
ATOM 760 O O . ARG A 1 101 ? -5.284 -11.115 15.130 1.00 93.88 101 ARG A O 1
ATOM 767 N N . SER A 1 102 ? -5.032 -11.668 17.298 1.00 93.56 102 SER A N 1
ATOM 768 C CA . SER A 1 102 ? -4.147 -12.815 17.063 1.00 93.56 102 SER A CA 1
ATOM 769 C C . SER A 1 102 ? -4.806 -13.885 16.201 1.00 93.56 102 SER A C 1
ATOM 771 O O . SER A 1 102 ? -4.235 -14.312 15.206 1.00 93.56 102 SER A O 1
ATOM 773 N N . THR A 1 103 ? -6.043 -14.261 16.524 1.00 93.44 103 THR A N 1
ATOM 774 C CA . THR A 1 103 ? -6.780 -15.296 15.787 1.00 93.44 103 THR A CA 1
ATOM 775 C C . THR A 1 103 ? -7.058 -14.862 14.343 1.00 93.44 103 THR A C 1
ATOM 777 O O . THR A 1 103 ? -6.797 -15.614 13.410 1.00 93.44 103 THR A O 1
ATOM 780 N N . LEU A 1 104 ? -7.514 -13.626 14.123 1.00 93.31 104 LEU A N 1
ATOM 781 C CA . LEU A 1 104 ? -7.735 -13.091 12.776 1.00 93.31 104 LEU A CA 1
ATOM 782 C C . LEU A 1 104 ? -6.442 -13.106 11.949 1.00 93.31 104 LEU A C 1
ATOM 784 O O . LEU A 1 104 ? -6.456 -13.488 10.779 1.00 93.31 104 LEU A O 1
ATOM 788 N N . LYS A 1 105 ? -5.313 -12.753 12.570 1.00 91.94 105 LYS A N 1
ATOM 789 C CA . LYS A 1 105 ? -3.998 -12.758 11.928 1.00 91.94 105 LYS A CA 1
ATOM 790 C C . LYS A 1 105 ? -3.522 -14.172 11.580 1.00 91.94 105 LYS A C 1
ATOM 792 O O . LYS A 1 105 ? -3.167 -14.411 10.425 1.00 91.94 105 LYS A O 1
ATOM 797 N N . ASP A 1 106 ? -3.533 -15.093 12.541 1.00 92.62 106 ASP A N 1
ATOM 798 C CA . ASP A 1 106 ? -3.005 -16.455 12.383 1.00 92.62 106 ASP A CA 1
ATOM 799 C C . ASP A 1 106 ? -3.797 -17.251 11.339 1.00 92.62 106 ASP A C 1
ATOM 801 O O . ASP A 1 106 ? -3.220 -17.924 10.484 1.00 92.62 106 ASP A O 1
ATOM 805 N N . TYR A 1 107 ? -5.123 -17.090 11.334 1.00 91.69 107 TYR A N 1
ATOM 806 C CA . TYR A 1 107 ? -6.020 -17.769 10.396 1.00 91.69 107 TYR A CA 1
ATOM 807 C C . TYR A 1 107 ? -6.288 -16.981 9.105 1.00 91.69 107 TYR A C 1
ATOM 809 O O . TYR A 1 107 ? -7.165 -17.368 8.325 1.00 91.69 107 TYR A O 1
ATOM 817 N N . LYS A 1 108 ? -5.529 -15.898 8.864 1.00 91.81 108 LYS A N 1
ATOM 818 C CA . LYS A 1 108 ? -5.591 -15.049 7.659 1.00 91.81 108 LYS A CA 1
ATOM 819 C C . LYS A 1 108 ? -7.012 -14.570 7.326 1.00 91.81 108 LYS A C 1
ATOM 821 O O . LYS A 1 108 ? -7.425 -14.598 6.169 1.00 91.81 108 LYS A O 1
ATOM 826 N N . ILE A 1 109 ? -7.756 -14.153 8.345 1.00 92.62 109 ILE A N 1
ATOM 827 C CA . ILE A 1 109 ? -9.108 -13.606 8.218 1.00 92.62 109 ILE A CA 1
ATOM 828 C C . ILE A 1 109 ? -8.997 -12.087 8.103 1.00 92.62 109 ILE A C 1
ATOM 830 O O . ILE A 1 109 ? -8.444 -11.426 8.982 1.00 92.62 109 ILE A O 1
ATOM 834 N N . ASP A 1 110 ? -9.535 -11.524 7.024 1.00 92.12 110 ASP A N 1
ATOM 835 C CA . ASP A 1 110 ? -9.548 -10.076 6.818 1.00 92.12 110 ASP A CA 1
ATOM 836 C C . ASP A 1 110 ? -10.800 -9.438 7.438 1.00 92.12 110 ASP A C 1
ATOM 838 O O . ASP A 1 110 ? -11.914 -9.956 7.360 1.00 92.12 110 ASP A O 1
ATOM 842 N N . VAL A 1 111 ? -10.641 -8.246 8.003 1.00 93.00 111 VAL A N 1
ATOM 843 C CA . VAL A 1 111 ? -11.759 -7.409 8.441 1.00 93.00 111 VAL A CA 1
ATOM 844 C C . VAL A 1 111 ? -12.254 -6.571 7.261 1.00 93.00 111 VAL A C 1
ATOM 846 O O . VAL A 1 111 ? -11.464 -5.942 6.552 1.00 93.00 111 VAL A O 1
ATOM 849 N N . LYS A 1 112 ? -13.574 -6.506 7.078 1.00 93.56 112 LYS A N 1
ATOM 850 C CA . LYS A 1 112 ? -14.276 -5.611 6.148 1.00 93.56 112 LYS A CA 1
ATOM 851 C C . LYS A 1 112 ? -15.150 -4.604 6.905 1.00 93.56 112 LYS A C 1
ATOM 853 O O . LYS A 1 112 ? -15.524 -4.811 8.055 1.00 93.56 112 LYS A O 1
ATOM 858 N N . TYR A 1 113 ? -15.450 -3.493 6.247 1.00 93.12 113 TYR A N 1
ATOM 859 C CA . TYR A 1 113 ? -16.290 -2.382 6.695 1.00 93.12 113 TYR A CA 1
ATOM 860 C C . TYR A 1 113 ? -15.906 -1.851 8.074 1.00 93.12 113 TYR A C 1
ATOM 862 O O . TYR A 1 113 ? -16.558 -2.124 9.080 1.00 93.12 113 TYR A O 1
ATOM 870 N N . CYS A 1 114 ? -14.828 -1.070 8.119 1.00 93.75 114 CYS A N 1
ATOM 871 C CA . CYS A 1 114 ? -14.377 -0.434 9.347 1.00 93.75 114 CYS A CA 1
ATOM 872 C C . CYS A 1 114 ? -15.439 0.534 9.892 1.00 93.75 114 CYS A C 1
ATOM 874 O O . CYS A 1 114 ? -15.842 1.456 9.186 1.00 93.75 114 CYS A O 1
ATOM 876 N N . LYS A 1 115 ? -15.805 0.397 11.175 1.00 94.38 115 LYS A N 1
ATOM 877 C CA . LYS A 1 115 ? -16.650 1.370 11.904 1.00 94.38 115 LYS A CA 1
ATOM 878 C C . LYS A 1 115 ? -16.029 2.779 11.967 1.00 94.38 115 LYS A C 1
ATOM 880 O O . LYS A 1 115 ? -16.746 3.764 12.018 1.00 94.38 115 LYS A O 1
ATOM 885 N N . LEU A 1 116 ? -14.698 2.836 11.868 1.00 92.00 116 LEU A N 1
ATOM 886 C CA . LEU A 1 116 ? -13.863 3.959 11.417 1.00 92.00 116 LEU A CA 1
ATOM 887 C C . LEU A 1 116 ? -14.372 4.863 10.289 1.00 92.00 116 LEU A C 1
ATOM 889 O O . LEU A 1 116 ? -14.082 6.049 10.214 1.00 92.00 116 LEU A O 1
ATOM 893 N N . GLY A 1 117 ? -14.931 4.209 9.271 1.00 91.25 117 GLY A N 1
ATOM 894 C CA . GLY A 1 117 ? -14.894 4.709 7.898 1.00 91.25 117 GLY A CA 1
ATOM 895 C C . GLY A 1 117 ? -13.530 4.576 7.192 1.00 91.25 117 GLY A C 1
ATOM 896 O O . GLY A 1 117 ? -13.424 4.964 6.035 1.00 91.25 117 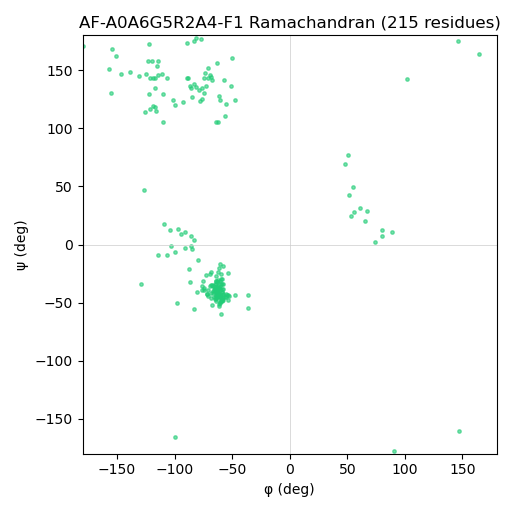GLY A O 1
ATOM 897 N N . CYS A 1 118 ? -12.489 4.000 7.817 1.00 88.88 118 CYS A N 1
ATOM 898 C CA . CYS A 1 118 ? -11.129 3.958 7.242 1.00 88.88 118 CYS A CA 1
ATOM 899 C C . CYS A 1 118 ? -11.011 3.130 5.950 1.00 88.88 118 CYS A C 1
ATOM 901 O O . CYS A 1 118 ? -10.190 3.425 5.086 1.00 88.88 118 CYS A O 1
ATOM 903 N N . PHE A 1 119 ? -11.786 2.051 5.838 1.00 89.75 119 PHE A N 1
ATOM 904 C CA . PHE A 1 119 ? -11.828 1.178 4.666 1.00 89.75 119 PHE A CA 1
ATOM 905 C C . PHE A 1 119 ? -13.160 0.422 4.633 1.00 89.75 119 PHE A C 1
ATOM 907 O O . PHE A 1 119 ? -13.743 0.124 5.679 1.00 89.75 119 PHE A O 1
ATOM 914 N N . LYS A 1 120 ? -13.626 0.071 3.430 1.00 89.12 120 LYS A N 1
ATOM 915 C CA . LYS A 1 120 ? -14.780 -0.826 3.236 1.00 89.12 120 LYS A CA 1
ATOM 916 C C . LYS A 1 120 ? -14.328 -2.253 2.968 1.00 89.12 120 LYS A C 1
ATOM 918 O O . LYS A 1 120 ? -14.723 -3.169 3.665 1.00 89.12 120 LYS A O 1
ATOM 923 N N . GLU A 1 121 ? -13.411 -2.441 2.036 1.00 83.69 121 GLU A N 1
ATOM 924 C CA . GLU A 1 121 ? -12.789 -3.735 1.786 1.00 83.69 121 GLU A CA 1
ATOM 925 C C . GLU A 1 121 ? -11.301 -3.517 1.543 1.00 83.69 121 GLU A C 1
ATOM 927 O O . GLU A 1 121 ? -10.891 -2.475 1.016 1.00 83.69 121 GLU A O 1
ATOM 932 N N . LYS A 1 122 ? -10.479 -4.494 1.932 1.00 68.88 122 LYS A N 1
ATOM 933 C CA . LYS A 1 122 ? -9.070 -4.505 1.556 1.00 68.88 122 LYS A CA 1
ATOM 934 C C . LYS A 1 122 ? -9.026 -4.646 0.036 1.00 68.88 122 LYS A C 1
ATOM 936 O O . LYS A 1 122 ? -9.307 -5.719 -0.491 1.00 68.88 122 LYS A O 1
ATOM 941 N N . LYS A 1 123 ? -8.715 -3.561 -0.682 1.00 63.16 123 LYS A N 1
ATOM 942 C CA . LYS A 1 123 ? -8.402 -3.663 -2.112 1.00 63.16 123 LYS A CA 1
ATOM 943 C C . LYS A 1 123 ? -7.265 -4.681 -2.211 1.00 63.16 123 LYS A C 1
ATOM 945 O O . LYS A 1 123 ? -6.242 -4.501 -1.546 1.00 63.16 123 LYS A O 1
ATOM 950 N N . GLY A 1 124 ? -7.477 -5.769 -2.954 1.00 63.91 124 GLY A N 1
ATOM 951 C CA . GLY A 1 124 ? -6.433 -6.762 -3.204 1.00 63.91 124 GLY A CA 1
ATOM 952 C C . GLY A 1 124 ? -5.151 -6.076 -3.679 1.00 63.91 124 GLY A C 1
ATOM 953 O O . GLY A 1 124 ? -5.186 -4.921 -4.118 1.00 63.91 124 GLY A O 1
ATOM 954 N N . LYS A 1 125 ? -4.002 -6.755 -3.566 1.00 66.94 125 LYS A N 1
ATOM 955 C CA . LYS A 1 125 ? -2.736 -6.204 -4.076 1.00 66.94 125 LYS A CA 1
ATOM 956 C C . LYS A 1 125 ? -2.976 -5.679 -5.496 1.00 66.94 125 LYS A C 1
ATOM 958 O O . LYS A 1 125 ? -3.477 -6.424 -6.334 1.00 66.94 125 LYS A O 1
ATOM 963 N N . LYS A 1 126 ? -2.667 -4.399 -5.748 1.00 65.56 126 LYS A N 1
ATOM 964 C CA . LYS A 1 126 ? -2.708 -3.841 -7.105 1.00 65.56 126 LYS A CA 1
ATOM 965 C C . LYS A 1 126 ? -1.793 -4.708 -7.966 1.00 65.56 126 LYS A C 1
ATOM 967 O O . LYS A 1 126 ? -0.583 -4.718 -7.748 1.00 65.56 126 LYS A O 1
ATOM 972 N N . MET A 1 127 ? -2.378 -5.470 -8.878 1.00 78.81 127 MET A N 1
ATOM 973 C CA . MET A 1 127 ? -1.619 -6.275 -9.823 1.00 78.81 127 MET A CA 1
ATOM 974 C C . MET A 1 127 ? -1.037 -5.329 -10.870 1.00 78.81 127 MET A C 1
ATOM 976 O O . MET A 1 127 ? -1.747 -4.480 -11.403 1.00 78.81 127 MET A O 1
ATOM 980 N N . VAL A 1 128 ? 0.261 -5.454 -11.132 1.00 79.94 128 VAL A N 1
ATOM 981 C CA . VAL A 1 128 ? 0.948 -4.717 -12.195 1.00 79.94 128 VAL A CA 1
ATOM 982 C C . VAL A 1 128 ? 1.504 -5.752 -13.153 1.00 79.94 128 VAL A C 1
ATOM 984 O O . VAL A 1 128 ? 2.306 -6.595 -12.749 1.00 79.94 128 VAL A O 1
ATOM 987 N N . VAL A 1 129 ? 1.068 -5.700 -14.409 1.00 84.62 129 VAL A N 1
ATOM 988 C CA . VAL A 1 129 ? 1.629 -6.539 -15.467 1.00 84.62 129 VAL A CA 1
ATOM 989 C C . VAL A 1 129 ? 2.980 -5.952 -15.860 1.00 84.62 129 VAL A C 1
ATOM 991 O O . VAL A 1 129 ? 3.084 -4.769 -16.173 1.00 84.62 129 VAL A O 1
ATOM 994 N N . LYS A 1 130 ? 4.026 -6.776 -15.811 1.00 85.81 130 LYS A N 1
ATOM 995 C CA . LYS A 1 130 ? 5.354 -6.442 -16.329 1.00 85.81 130 LYS A CA 1
ATOM 996 C C . LYS A 1 130 ? 5.662 -7.410 -17.462 1.00 85.81 130 LYS A C 1
ATOM 998 O O . LYS A 1 130 ? 5.727 -8.611 -17.221 1.00 85.81 130 LYS A O 1
ATOM 1003 N N . THR A 1 131 ? 5.854 -6.894 -18.668 1.00 86.94 131 THR A N 1
ATOM 1004 C CA . THR A 1 131 ? 6.249 -7.675 -19.844 1.00 86.94 131 THR A CA 1
ATOM 1005 C C . THR A 1 131 ? 7.640 -7.257 -20.303 1.00 86.94 131 THR A C 1
ATOM 1007 O O . THR A 1 131 ? 8.040 -6.100 -20.176 1.00 86.94 131 THR A O 1
ATOM 1010 N N . LYS A 1 132 ? 8.402 -8.225 -20.812 1.00 86.25 132 LYS A N 1
ATOM 1011 C CA . LYS A 1 132 ? 9.667 -7.997 -21.508 1.00 86.25 132 LYS A CA 1
ATOM 1012 C C . LYS A 1 132 ? 9.545 -8.684 -22.861 1.00 86.25 132 LYS A C 1
ATOM 1014 O O . LYS A 1 132 ? 9.437 -9.904 -22.892 1.00 86.25 132 LYS A O 1
ATOM 1019 N N . THR A 1 133 ? 9.547 -7.905 -23.934 1.00 86.88 133 THR A N 1
ATOM 1020 C CA . THR A 1 133 ? 9.416 -8.406 -25.308 1.00 86.88 133 THR A CA 1
ATOM 1021 C C . THR A 1 133 ? 10.758 -8.315 -26.013 1.00 86.88 133 THR A C 1
ATOM 1023 O O . THR A 1 133 ? 11.528 -7.379 -25.785 1.00 86.88 133 THR A O 1
ATOM 1026 N N . TRP A 1 134 ? 11.052 -9.304 -26.847 1.00 89.25 134 TRP A N 1
ATOM 1027 C CA . TRP A 1 134 ? 12.210 -9.296 -27.719 1.00 89.25 134 TRP A CA 1
ATOM 1028 C C . TRP A 1 134 ? 11.952 -10.112 -28.986 1.00 89.25 134 TRP A C 1
ATOM 1030 O O . TRP A 1 134 ? 11.007 -10.894 -29.038 1.00 89.25 134 TRP A O 1
ATOM 1040 N N . ILE A 1 135 ? 12.779 -9.887 -30.004 1.00 87.81 135 ILE A N 1
ATOM 1041 C CA . ILE A 1 135 ? 12.699 -10.522 -31.320 1.00 87.81 135 ILE A CA 1
ATOM 1042 C C . ILE A 1 135 ? 14.031 -11.221 -31.579 1.00 87.81 135 ILE A C 1
ATOM 1044 O O . ILE A 1 135 ? 15.084 -10.596 -31.435 1.00 87.81 135 ILE A O 1
ATOM 1048 N N . GLU A 1 136 ? 13.980 -12.490 -31.967 1.00 90.75 136 GLU A N 1
ATOM 1049 C CA . GLU A 1 136 ? 15.127 -13.311 -32.370 1.00 90.75 136 GLU A CA 1
ATOM 1050 C C . GLU A 1 136 ? 15.005 -13.700 -33.849 1.00 90.75 136 GLU A C 1
ATOM 1052 O O . GLU A 1 136 ? 13.897 -13.748 -34.389 1.00 90.75 136 GLU A O 1
ATOM 1057 N N . ASN A 1 137 ? 16.137 -13.949 -34.511 1.00 87.31 137 ASN A N 1
ATOM 1058 C CA . ASN A 1 137 ? 16.147 -14.584 -35.832 1.00 87.31 137 ASN A CA 1
ATOM 1059 C C . ASN A 1 137 ? 16.026 -16.116 -35.709 1.00 87.31 137 ASN A C 1
ATOM 1061 O O . ASN A 1 137 ? 15.976 -16.668 -34.608 1.00 87.31 137 ASN A O 1
ATOM 1065 N N . ALA A 1 138 ? 15.977 -16.810 -36.850 1.00 88.25 138 ALA A N 1
ATOM 1066 C CA . ALA A 1 138 ? 15.879 -18.271 -36.897 1.00 88.25 138 ALA A CA 1
ATOM 1067 C C . ALA A 1 138 ? 17.098 -18.972 -36.265 1.00 88.25 138 ALA A C 1
ATOM 1069 O O . ALA A 1 138 ? 16.998 -20.111 -35.815 1.00 88.25 138 ALA A O 1
ATOM 1070 N N . GLU A 1 139 ? 18.236 -18.283 -36.204 1.00 86.94 139 GLU A N 1
ATOM 1071 C CA . GLU A 1 139 ? 19.490 -18.737 -35.610 1.00 86.94 139 GLU A CA 1
ATOM 1072 C C . GLU A 1 139 ? 19.574 -18.481 -34.088 1.00 86.94 139 GLU A C 1
ATOM 1074 O O . GLU A 1 139 ? 20.569 -18.847 -33.460 1.00 86.94 139 GLU A O 1
ATOM 1079 N N . GLY A 1 140 ? 18.552 -17.866 -33.478 1.00 84.81 140 GLY A N 1
ATOM 1080 C CA . GLY A 1 140 ? 18.506 -17.544 -32.046 1.00 84.81 140 GLY A CA 1
ATOM 1081 C C . GLY A 1 140 ? 19.286 -16.283 -31.645 1.00 84.81 140 GLY A C 1
ATOM 1082 O O . GLY A 1 140 ? 19.516 -16.035 -30.459 1.00 84.81 140 GLY A O 1
ATOM 1083 N N . GLU A 1 141 ? 19.717 -15.456 -32.602 1.00 83.88 141 GLU A N 1
ATOM 1084 C CA . GLU A 1 141 ? 20.329 -14.157 -32.320 1.00 83.88 141 GLU A CA 1
ATOM 1085 C C . GLU A 1 141 ? 19.244 -13.127 -31.964 1.00 83.88 141 GLU A C 1
ATOM 1087 O O . GLU A 1 141 ? 18.348 -12.827 -32.752 1.00 83.88 141 GLU A O 1
ATOM 1092 N N . LEU A 1 142 ? 19.364 -12.516 -30.781 1.00 85.19 142 LEU A N 1
ATOM 1093 C CA . LEU A 1 142 ? 18.504 -11.419 -30.330 1.00 85.19 142 LEU A CA 1
ATOM 1094 C C . LEU A 1 142 ? 18.652 -10.196 -31.252 1.00 85.19 142 LEU A C 1
ATOM 1096 O O . LEU A 1 142 ? 19.640 -9.467 -31.120 1.00 85.19 142 LEU A O 1
ATOM 1100 N N . ILE A 1 143 ? 17.667 -9.927 -32.110 1.00 84.06 143 ILE A N 1
ATOM 1101 C CA . ILE A 1 143 ? 17.641 -8.790 -33.040 1.00 84.06 143 ILE A CA 1
ATOM 1102 C C . ILE A 1 143 ? 17.146 -7.527 -32.335 1.00 84.06 143 ILE A C 1
ATOM 1104 O O . ILE A 1 143 ? 17.865 -6.537 -32.296 1.00 84.06 143 ILE A O 1
ATOM 1108 N N . PHE A 1 144 ? 15.959 -7.565 -31.722 1.00 82.88 144 PHE A N 1
ATOM 1109 C CA . PHE A 1 144 ? 15.360 -6.419 -31.024 1.00 82.88 144 PHE A CA 1
ATOM 1110 C C . PHE A 1 144 ? 15.009 -6.758 -29.589 1.00 82.88 144 PHE A C 1
ATOM 1112 O O . PHE A 1 144 ? 14.633 -7.876 -29.261 1.00 82.88 144 PHE A O 1
ATOM 1119 N N . GLY A 1 145 ? 15.130 -5.767 -28.719 1.00 84.31 145 GLY A N 1
ATOM 1120 C CA . GLY A 1 145 ? 14.839 -5.874 -27.300 1.00 84.31 145 GLY A CA 1
ATOM 1121 C C . GLY A 1 145 ? 15.449 -4.690 -26.567 1.00 84.31 145 GLY A C 1
ATOM 1122 O O . GLY A 1 145 ? 16.341 -4.028 -27.099 1.00 84.31 145 GLY A O 1
ATOM 1123 N N . LYS A 1 146 ? 15.003 -4.463 -25.327 1.00 84.88 146 LYS A N 1
ATOM 1124 C CA . LYS A 1 146 ? 15.340 -3.280 -24.513 1.00 84.88 146 LYS A CA 1
ATOM 1125 C C . LYS A 1 146 ? 16.780 -2.771 -24.696 1.00 84.88 146 LYS A C 1
ATOM 1127 O O . LYS A 1 146 ? 16.962 -1.628 -25.077 1.00 84.88 146 LYS A O 1
ATOM 1132 N N . GLY A 1 147 ? 17.787 -3.627 -24.510 1.00 86.69 147 GLY A N 1
ATOM 1133 C CA . GLY A 1 147 ? 19.187 -3.188 -24.559 1.00 86.69 147 GLY A CA 1
ATOM 1134 C C . GLY A 1 147 ? 19.671 -2.719 -25.937 1.00 86.69 147 GLY A C 1
ATOM 1135 O O . GLY A 1 147 ? 20.459 -1.786 -26.015 1.00 86.69 147 GLY A O 1
ATOM 1136 N N . LYS A 1 148 ? 19.213 -3.342 -27.030 1.00 88.69 148 LYS A N 1
ATOM 1137 C CA . LYS A 1 148 ? 19.619 -2.954 -28.392 1.00 88.69 148 LYS A CA 1
ATOM 1138 C C . LYS A 1 148 ? 18.917 -1.676 -28.843 1.00 88.69 148 LYS A C 1
ATOM 1140 O O . LYS A 1 148 ? 19.559 -0.814 -29.434 1.00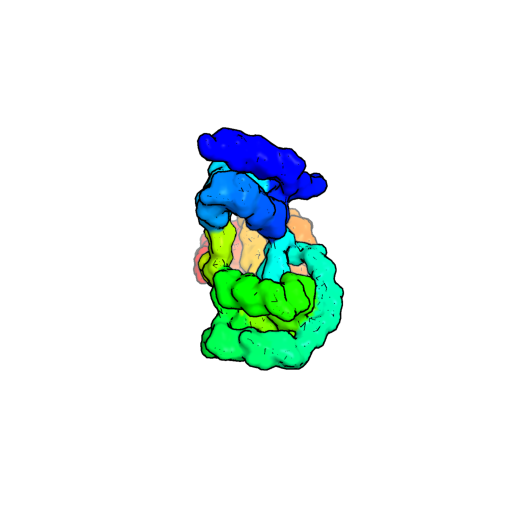 88.69 148 LYS A O 1
ATOM 1145 N N . THR A 1 149 ? 17.637 -1.534 -28.501 1.00 89.44 149 THR A N 1
ATOM 1146 C CA . THR A 1 149 ? 16.880 -0.303 -28.751 1.00 89.44 149 THR A CA 1
ATOM 1147 C C . THR A 1 149 ? 17.459 0.867 -27.949 1.00 89.44 149 THR A C 1
ATOM 1149 O O . THR A 1 149 ? 17.702 1.920 -28.526 1.00 89.44 149 THR A O 1
ATOM 1152 N N . GLU A 1 150 ? 17.792 0.663 -26.666 1.00 91.88 150 GLU A N 1
ATOM 1153 C CA . GLU A 1 150 ? 18.433 1.684 -25.817 1.00 91.88 150 GLU A CA 1
ATOM 1154 C C . GLU A 1 150 ? 19.770 2.173 -26.400 1.00 91.88 150 GLU A C 1
ATOM 1156 O O . GLU A 1 150 ? 20.056 3.365 -26.354 1.00 91.88 150 GLU A O 1
ATOM 1161 N N . VAL A 1 151 ? 20.579 1.286 -26.999 1.00 93.12 151 VAL A N 1
ATOM 1162 C CA . VAL A 1 151 ? 21.821 1.689 -27.685 1.00 93.12 151 VAL A CA 1
ATOM 1163 C C . VAL A 1 151 ? 21.537 2.673 -28.819 1.00 93.12 151 VAL A C 1
ATOM 1165 O O . VAL A 1 151 ? 22.184 3.718 -28.880 1.00 93.12 151 VAL A O 1
ATOM 1168 N N . LEU A 1 152 ? 20.568 2.376 -29.691 1.00 92.38 152 LEU A N 1
ATOM 1169 C CA . LEU A 1 152 ? 20.209 3.283 -30.783 1.00 92.38 152 LEU A CA 1
ATOM 1170 C C . LEU A 1 152 ? 19.661 4.613 -30.245 1.00 92.38 152 LEU A C 1
ATOM 1172 O O . LEU A 1 152 ? 20.091 5.672 -30.690 1.00 92.38 152 LEU A O 1
ATOM 1176 N N . GLU A 1 153 ? 18.773 4.576 -29.249 1.00 92.88 153 GLU A N 1
ATOM 1177 C CA . GLU A 1 153 ? 18.190 5.782 -28.647 1.00 92.88 153 GLU A CA 1
ATOM 1178 C C . GLU A 1 153 ? 19.242 6.700 -28.025 1.00 92.88 153 GLU A C 1
ATOM 1180 O O . GLU A 1 153 ? 19.203 7.913 -28.231 1.00 92.88 153 GLU A O 1
ATOM 1185 N N . VAL A 1 154 ? 20.206 6.142 -27.291 1.00 93.94 154 VAL A N 1
ATOM 1186 C CA . VAL A 1 154 ? 21.261 6.953 -26.678 1.00 93.94 154 VAL A CA 1
ATOM 1187 C C . VAL A 1 154 ? 22.217 7.489 -27.742 1.00 93.94 154 VAL A C 1
ATOM 1189 O O . VAL A 1 154 ? 22.583 8.660 -27.671 1.00 93.94 154 VAL A O 1
ATOM 1192 N N . ILE A 1 155 ? 22.574 6.702 -28.767 1.00 92.94 155 ILE A N 1
ATOM 1193 C CA . ILE A 1 155 ? 23.370 7.202 -29.904 1.00 92.94 155 ILE A CA 1
ATOM 1194 C C . ILE A 1 155 ? 22.654 8.373 -30.588 1.00 92.94 155 ILE A C 1
ATOM 1196 O O . ILE A 1 155 ? 23.299 9.384 -30.862 1.00 92.94 155 ILE A O 1
ATOM 1200 N N . ALA A 1 156 ? 21.337 8.279 -30.798 1.00 91.06 156 ALA A N 1
ATOM 1201 C CA . ALA A 1 156 ? 20.535 9.355 -31.378 1.00 91.06 156 ALA A CA 1
ATOM 1202 C C . ALA A 1 156 ? 20.599 10.655 -30.561 1.00 91.06 156 ALA A C 1
ATOM 1204 O O . ALA A 1 156 ? 20.554 11.740 -31.134 1.00 91.06 156 ALA A O 1
ATOM 1205 N N . GLN A 1 157 ? 20.703 10.551 -29.233 1.00 91.50 157 GLN A N 1
ATOM 1206 C CA . GLN A 1 157 ? 20.766 11.704 -28.332 1.00 91.50 157 GLN A CA 1
ATOM 1207 C C . GLN A 1 157 ? 22.162 12.328 -28.257 1.00 91.50 157 GLN A C 1
ATOM 1209 O O . GLN A 1 157 ? 22.284 13.548 -28.203 1.00 91.50 157 GLN A O 1
ATOM 1214 N N . VAL A 1 158 ? 23.216 11.507 -28.210 1.00 91.25 158 VAL A N 1
ATOM 1215 C CA . VAL A 1 158 ? 24.576 11.983 -27.882 1.00 91.25 158 VAL A CA 1
ATOM 1216 C C . VAL A 1 158 ? 25.525 12.049 -29.071 1.00 91.25 158 VAL A C 1
ATOM 1218 O O . VAL A 1 158 ? 26.644 12.545 -28.928 1.00 91.25 158 VAL A O 1
ATOM 1221 N N . GLY A 1 159 ? 25.118 11.510 -30.220 1.00 89.75 159 GLY A N 1
ATOM 1222 C CA . GLY A 1 159 ? 25.902 11.527 -31.451 1.00 89.75 159 GLY A CA 1
ATOM 1223 C C . GLY A 1 159 ? 27.203 10.721 -31.375 1.00 89.75 159 GLY A C 1
ATOM 1224 O O . GLY A 1 159 ? 28.147 10.996 -32.112 1.00 89.75 159 GLY A O 1
ATOM 1225 N N . SER A 1 160 ? 27.326 9.774 -30.438 1.00 88.00 160 SER A N 1
ATOM 1226 C CA . SER A 1 160 ? 28.567 9.028 -30.212 1.00 88.00 160 SER A CA 1
ATOM 1227 C C . SER A 1 160 ? 28.326 7.666 -29.567 1.00 88.00 160 SER A C 1
ATOM 1229 O O . SER A 1 160 ? 27.696 7.556 -28.516 1.00 88.00 160 SER A O 1
ATOM 1231 N N . ILE A 1 161 ? 28.918 6.625 -30.154 1.00 90.38 161 ILE A N 1
ATOM 1232 C CA . ILE A 1 161 ? 28.871 5.253 -29.626 1.00 90.38 161 ILE A CA 1
ATOM 1233 C C . ILE A 1 161 ? 29.635 5.136 -28.300 1.00 90.38 161 ILE A C 1
ATOM 1235 O O . ILE A 1 161 ? 29.214 4.390 -27.417 1.00 90.38 161 ILE A O 1
ATOM 1239 N N . SER A 1 162 ? 30.747 5.865 -28.132 1.00 90.75 162 SER A N 1
ATOM 1240 C CA . SER A 1 162 ? 31.537 5.813 -26.894 1.00 90.75 162 SER A CA 1
ATOM 1241 C C . SER A 1 162 ? 30.789 6.434 -25.721 1.00 90.75 162 SER A C 1
ATOM 1243 O O . SER A 1 162 ? 30.682 5.798 -24.675 1.00 90.75 162 SER A O 1
ATOM 1245 N N . LYS A 1 163 ? 30.182 7.609 -25.927 1.00 91.44 163 LYS A N 1
ATOM 1246 C CA . LYS A 1 163 ? 29.317 8.247 -24.924 1.00 91.44 163 LYS A CA 1
ATOM 1247 C C . LYS A 1 163 ? 28.080 7.399 -24.631 1.00 91.44 163 LYS A C 1
ATOM 1249 O O . LYS A 1 163 ? 27.683 7.277 -23.478 1.00 91.44 163 LYS A O 1
ATOM 1254 N N . ALA A 1 164 ? 27.496 6.763 -25.650 1.00 93.69 164 ALA A N 1
ATOM 1255 C CA . ALA A 1 164 ? 26.365 5.864 -25.445 1.00 93.69 164 ALA A CA 1
ATOM 1256 C C . ALA A 1 164 ? 26.732 4.641 -24.593 1.00 93.69 164 ALA A C 1
ATOM 1258 O O . ALA A 1 164 ? 25.977 4.264 -23.701 1.00 93.69 164 ALA A O 1
ATOM 1259 N N . ALA A 1 165 ? 27.910 4.052 -24.819 1.00 94.25 165 ALA A N 1
ATOM 1260 C CA . ALA A 1 165 ? 28.410 2.950 -24.003 1.00 94.25 165 ALA A CA 1
ATOM 1261 C C . ALA A 1 165 ? 28.598 3.368 -22.531 1.00 94.25 165 ALA A C 1
ATOM 1263 O O . ALA A 1 165 ? 28.169 2.640 -21.636 1.00 94.25 165 ALA A O 1
ATOM 1264 N N . GLU A 1 166 ? 29.167 4.555 -22.294 1.00 93.75 166 GLU A N 1
ATOM 1265 C CA . GLU A 1 166 ? 29.354 5.134 -20.957 1.00 93.75 166 GLU A CA 1
ATOM 1266 C C . GLU A 1 166 ? 28.017 5.353 -20.230 1.00 93.75 166 GLU A C 1
ATOM 1268 O O . GLU A 1 166 ? 27.836 4.854 -19.120 1.00 93.75 166 GLU A O 1
ATOM 1273 N N . ILE A 1 167 ? 27.047 6.006 -20.883 1.00 94.25 167 ILE A N 1
ATOM 1274 C CA . ILE A 1 167 ? 25.706 6.268 -20.326 1.00 94.25 167 ILE A CA 1
ATOM 1275 C C . ILE A 1 167 ? 24.970 4.969 -19.990 1.00 9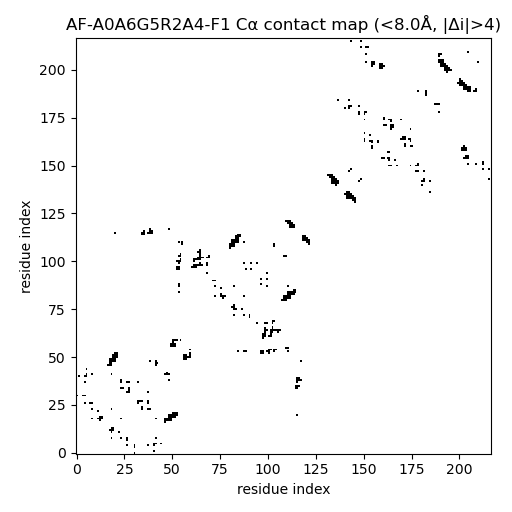4.25 167 ILE A C 1
ATOM 1277 O O . ILE A 1 167 ? 24.296 4.876 -18.966 1.00 94.25 167 ILE A O 1
ATOM 1281 N N . LEU A 1 168 ? 25.110 3.949 -20.838 1.00 92.69 168 LEU A N 1
ATOM 1282 C CA . LEU A 1 168 ? 24.465 2.651 -20.647 1.00 92.69 168 LEU A CA 1
ATOM 1283 C C . LEU A 1 168 ? 25.244 1.719 -19.703 1.00 92.69 168 LEU A C 1
ATOM 1285 O O . LEU A 1 168 ? 24.853 0.561 -19.529 1.00 92.69 168 LEU A O 1
ATOM 1289 N N . GLY A 1 169 ? 26.348 2.186 -19.108 1.00 93.94 169 GLY A N 1
ATOM 1290 C CA . GLY A 1 169 ? 27.163 1.406 -18.176 1.00 93.94 169 GLY A CA 1
ATOM 1291 C C . GLY A 1 169 ? 27.751 0.137 -18.801 1.00 93.94 169 GLY A C 1
ATOM 1292 O O . GLY A 1 169 ? 27.898 -0.882 -18.123 1.00 93.94 169 GLY A O 1
ATOM 1293 N N . MET A 1 170 ? 28.046 0.157 -20.104 1.00 93.62 170 MET A N 1
ATOM 1294 C CA . MET A 1 170 ? 28.608 -0.979 -20.831 1.00 93.62 170 MET A CA 1
ATOM 1295 C C . MET A 1 170 ? 29.925 -0.630 -21.519 1.00 93.62 170 MET A C 1
ATOM 1297 O O . MET A 1 170 ? 30.219 0.524 -21.808 1.00 93.62 170 MET A O 1
ATOM 1301 N N . ASN A 1 171 ? 30.743 -1.642 -21.816 1.00 93.88 171 ASN A N 1
ATOM 1302 C CA . ASN A 1 171 ? 31.971 -1.400 -22.566 1.00 93.88 171 ASN A CA 1
ATOM 1303 C C . ASN A 1 171 ? 31.665 -1.055 -24.038 1.00 93.88 171 ASN A C 1
ATOM 1305 O O . ASN A 1 171 ? 30.667 -1.505 -24.612 1.00 93.88 171 ASN A O 1
ATOM 1309 N N . TYR A 1 172 ? 32.556 -0.277 -24.658 1.00 91.88 172 TYR A N 1
ATOM 1310 C CA . TYR A 1 172 ? 32.418 0.154 -26.053 1.00 91.88 172 TYR A CA 1
ATOM 1311 C C . TYR A 1 172 ? 32.189 -1.027 -27.006 1.00 91.88 172 TYR A C 1
ATOM 1313 O O . TYR A 1 172 ? 31.281 -0.992 -27.831 1.00 91.88 172 TYR A O 1
ATOM 1321 N N . LYS A 1 173 ? 32.954 -2.117 -26.838 1.00 93.00 173 LYS A N 1
ATOM 1322 C CA . LYS A 1 173 ? 32.844 -3.325 -27.670 1.00 93.00 173 LYS A CA 1
ATOM 1323 C C . LYS A 1 173 ? 31.445 -3.948 -27.616 1.00 93.00 173 LYS A C 1
ATOM 1325 O O . LYS A 1 173 ? 30.952 -4.415 -28.633 1.00 93.00 173 LYS A O 1
ATOM 1330 N N . LYS A 1 174 ? 30.788 -3.951 -26.456 1.00 92.06 174 LYS A N 1
ATOM 1331 C CA . LYS A 1 174 ? 29.430 -4.482 -26.277 1.00 92.06 174 LYS A CA 1
ATOM 1332 C C . LYS A 1 174 ? 28.388 -3.580 -26.931 1.00 92.06 174 LYS A C 1
ATOM 1334 O O . LYS A 1 174 ? 27.513 -4.099 -27.618 1.00 92.06 174 LYS A O 1
ATOM 1339 N N . CYS A 1 175 ? 28.519 -2.263 -26.774 1.00 92.56 175 CYS A N 1
ATOM 1340 C CA . CYS A 1 175 ? 27.677 -1.279 -27.458 1.00 92.56 175 CYS A CA 1
ATOM 1341 C C . CYS A 1 175 ? 27.792 -1.429 -28.986 1.00 92.56 175 CYS A C 1
ATOM 1343 O O . CYS A 1 175 ? 26.793 -1.600 -29.684 1.00 92.56 175 CYS A O 1
ATOM 1345 N N . TRP A 1 176 ? 29.026 -1.508 -29.491 1.00 91.38 176 TRP A N 1
ATOM 1346 C CA . TRP A 1 176 ? 29.315 -1.753 -30.901 1.00 91.38 176 TRP A CA 1
ATOM 1347 C C . TRP A 1 176 ? 28.754 -3.091 -31.396 1.00 91.38 176 TRP A C 1
ATOM 1349 O O . TRP A 1 176 ? 28.099 -3.138 -32.431 1.00 91.38 176 TRP A O 1
ATOM 1359 N N . ASN A 1 177 ? 28.925 -4.176 -30.636 1.00 91.69 177 ASN A N 1
ATOM 1360 C CA . ASN A 1 177 ? 28.374 -5.485 -30.992 1.00 91.69 177 ASN A CA 1
ATOM 1361 C C . ASN A 1 177 ? 26.841 -5.471 -31.080 1.00 91.69 177 ASN A C 1
ATOM 1363 O O . ASN A 1 177 ? 26.275 -6.141 -31.939 1.00 91.69 177 ASN A O 1
ATOM 1367 N N . HIS A 1 178 ? 26.151 -4.727 -30.209 1.00 91.19 178 HIS A N 1
ATOM 1368 C CA . HIS A 1 178 ? 24.697 -4.577 -30.295 1.00 91.19 178 HIS A CA 1
ATOM 1369 C C . HIS A 1 178 ? 24.265 -3.932 -31.610 1.00 91.19 178 HIS A C 1
ATOM 1371 O O . HIS A 1 178 ? 23.349 -4.446 -32.252 1.00 91.19 178 HIS A O 1
ATOM 1377 N N . LEU A 1 179 ? 24.970 -2.884 -32.030 1.00 90.62 179 LEU A N 1
ATOM 1378 C CA . LEU A 1 179 ? 24.743 -2.229 -33.310 1.00 90.62 179 LEU A CA 1
ATOM 1379 C C . LEU A 1 179 ? 25.071 -3.151 -34.496 1.00 90.62 179 LEU A C 1
ATOM 1381 O O . LEU A 1 179 ? 24.272 -3.273 -35.417 1.00 90.62 179 LEU A O 1
ATOM 1385 N N . GLN A 1 180 ? 26.197 -3.864 -34.454 1.00 90.38 180 GLN A N 1
ATOM 1386 C CA . GLN A 1 180 ? 26.603 -4.782 -35.524 1.00 90.38 180 GLN A CA 1
ATOM 1387 C C . GLN A 1 180 ? 25.607 -5.930 -35.726 1.00 90.38 180 GLN A C 1
ATOM 1389 O O . GLN A 1 180 ? 25.263 -6.254 -36.860 1.00 90.38 180 GLN A O 1
ATOM 1394 N N . ILE A 1 181 ? 25.091 -6.518 -34.639 1.00 89.38 181 ILE A N 1
ATOM 1395 C CA . ILE A 1 181 ? 24.059 -7.563 -34.720 1.00 89.38 181 ILE A CA 1
ATOM 1396 C C . ILE A 1 181 ? 22.783 -7.013 -35.370 1.00 89.38 181 ILE A C 1
ATOM 1398 O O . ILE A 1 181 ? 22.193 -7.697 -36.205 1.00 89.38 181 ILE A O 1
ATOM 1402 N N . LEU A 1 182 ? 22.374 -5.789 -35.016 1.00 88.44 182 LEU A N 1
ATOM 1403 C CA . LEU A 1 182 ? 21.218 -5.126 -35.623 1.00 88.44 182 LEU A CA 1
ATOM 1404 C C . LEU A 1 182 ? 21.411 -4.921 -37.128 1.00 88.44 182 LEU A C 1
ATOM 1406 O O . LEU A 1 182 ? 20.576 -5.373 -37.907 1.00 88.44 182 LEU A O 1
ATOM 1410 N N . GLN A 1 183 ? 22.523 -4.303 -37.536 1.00 90.06 183 GLN A N 1
ATOM 1411 C CA . GLN A 1 183 ? 22.812 -4.019 -38.946 1.00 90.06 183 GLN A CA 1
ATOM 1412 C C . GLN A 1 183 ? 22.917 -5.299 -39.782 1.00 90.06 183 GLN A C 1
ATOM 1414 O O . GLN A 1 183 ? 22.331 -5.391 -40.857 1.00 90.06 183 GLN A O 1
ATOM 1419 N N . LYS A 1 184 ? 23.590 -6.335 -39.260 1.00 90.00 184 LYS A N 1
ATOM 1420 C CA . LYS A 1 184 ? 23.704 -7.648 -39.915 1.00 90.00 184 LYS A CA 1
ATOM 1421 C C . LYS A 1 184 ? 22.331 -8.269 -40.184 1.00 90.00 184 LYS A C 1
ATOM 1423 O O . LYS A 1 184 ? 22.097 -8.786 -41.272 1.00 90.00 184 LYS A O 1
ATOM 1428 N N . ASN A 1 185 ? 21.433 -8.228 -39.200 1.00 87.62 185 ASN A N 1
ATOM 1429 C CA . ASN A 1 185 ? 20.100 -8.820 -39.319 1.00 87.62 185 ASN A CA 1
ATOM 1430 C C . ASN A 1 185 ? 19.156 -7.987 -40.194 1.00 87.62 185 ASN A C 1
ATOM 1432 O O . ASN A 1 185 ? 18.318 -8.555 -40.888 1.00 87.62 185 ASN A O 1
ATOM 1436 N N . MET A 1 186 ? 19.323 -6.663 -40.199 1.00 84.81 186 MET A N 1
ATOM 1437 C CA . MET A 1 186 ? 18.580 -5.757 -41.080 1.00 84.81 186 MET A CA 1
ATOM 1438 C C . MET A 1 186 ? 19.141 -5.701 -42.501 1.00 84.81 186 MET A C 1
ATOM 1440 O O . MET A 1 186 ? 18.452 -5.233 -43.398 1.00 84.81 186 MET A O 1
ATOM 1444 N N . LYS A 1 187 ? 20.357 -6.223 -42.715 1.00 87.62 187 LYS A N 1
ATOM 1445 C CA . LYS A 1 187 ? 21.111 -6.150 -43.978 1.00 87.62 187 LYS A CA 1
ATOM 1446 C C . LYS A 1 187 ? 21.316 -4.712 -44.469 1.00 87.62 187 LYS A C 1
ATOM 1448 O O . LYS A 1 187 ? 21.456 -4.481 -45.665 1.00 87.62 187 LYS A O 1
ATOM 1453 N N . GLU A 1 188 ? 21.351 -3.766 -43.537 1.00 88.19 188 GLU A N 1
ATOM 1454 C CA . GLU A 1 188 ? 21.421 -2.328 -43.788 1.00 88.19 188 GLU A CA 1
ATOM 1455 C C . GLU A 1 188 ? 22.242 -1.660 -42.680 1.00 88.19 188 GLU A C 1
ATOM 1457 O O . GLU A 1 188 ? 22.207 -2.083 -41.518 1.00 88.19 188 GLU A O 1
ATOM 1462 N N . ASP A 1 189 ? 22.973 -0.601 -43.026 1.00 90.19 189 ASP A N 1
ATOM 1463 C CA . ASP A 1 189 ? 23.584 0.266 -42.023 1.00 90.19 189 ASP A CA 1
ATOM 1464 C C . ASP A 1 189 ? 22.500 1.084 -41.317 1.00 90.19 189 ASP A C 1
ATOM 1466 O O . ASP A 1 189 ? 21.523 1.511 -41.926 1.00 90.19 189 ASP A O 1
ATOM 1470 N N . LEU A 1 190 ? 22.670 1.304 -40.015 1.00 89.38 190 LEU A N 1
ATOM 1471 C CA . LEU A 1 190 ? 21.735 2.053 -39.167 1.00 89.38 190 LEU A CA 1
ATOM 1472 C C . LEU A 1 190 ? 22.356 3.356 -38.648 1.00 89.38 190 LEU A C 1
ATOM 1474 O O . LEU A 1 190 ? 21.671 4.193 -38.058 1.00 89.38 190 LEU A O 1
ATOM 1478 N N . VAL A 1 191 ? 23.660 3.539 -38.866 1.00 90.44 191 VAL A N 1
ATOM 1479 C CA . VAL A 1 191 ? 24.400 4.728 -38.452 1.00 90.44 191 VAL A CA 1
ATOM 1480 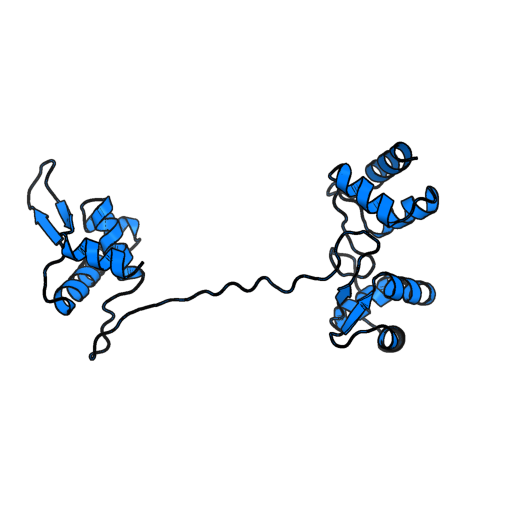C C . VAL A 1 191 ? 25.247 5.287 -39.585 1.00 90.44 191 VAL A C 1
ATOM 1482 O O . VAL A 1 191 ? 25.855 4.547 -40.351 1.00 90.44 191 VAL A O 1
ATOM 1485 N N . ASN A 1 192 ? 25.366 6.607 -39.622 1.00 87.69 192 ASN A N 1
ATOM 1486 C CA . ASN A 1 192 ? 26.349 7.324 -40.416 1.00 87.69 192 ASN A CA 1
ATOM 1487 C C . ASN A 1 192 ? 27.485 7.760 -39.489 1.00 87.69 192 ASN A C 1
ATOM 1489 O O . ASN A 1 192 ? 27.254 8.434 -38.482 1.00 87.69 192 ASN A O 1
ATOM 1493 N N . THR A 1 193 ? 28.720 7.377 -39.810 1.00 83.31 193 THR A N 1
ATOM 1494 C CA . THR A 1 193 ? 29.903 7.788 -39.041 1.00 83.31 193 THR A CA 1
ATOM 1495 C C . THR A 1 193 ? 30.748 8.761 -39.852 1.00 83.31 193 THR A C 1
ATOM 1497 O O . THR A 1 193 ? 31.073 8.500 -41.008 1.00 83.31 193 THR A O 1
ATOM 1500 N N . LYS A 1 194 ? 31.114 9.897 -39.249 1.00 78.12 194 LYS A N 1
ATOM 1501 C CA . LYS A 1 194 ? 32.024 10.873 -39.859 1.00 78.12 194 LYS A CA 1
ATOM 1502 C C . LYS A 1 194 ? 33.301 10.967 -39.032 1.00 78.12 194 LYS A C 1
ATOM 1504 O O . LYS A 1 194 ? 33.263 11.388 -37.876 1.00 78.12 194 LYS A O 1
ATOM 1509 N N . GLN A 1 195 ? 34.422 10.553 -39.623 1.00 67.75 195 GLN A N 1
ATOM 1510 C CA . GLN A 1 195 ? 35.745 10.626 -38.999 1.00 67.75 195 GLN A CA 1
ATOM 1511 C C . GLN A 1 195 ? 36.310 12.056 -39.090 1.00 67.75 195 GLN A C 1
ATOM 1513 O O . GLN A 1 195 ? 36.272 12.666 -40.157 1.00 67.75 195 GLN A O 1
ATOM 1518 N N . GLY A 1 196 ? 36.831 12.591 -37.978 1.00 62.78 196 GLY A N 1
ATOM 1519 C CA . GLY A 1 196 ? 37.478 13.910 -37.912 1.00 62.78 196 GLY A CA 1
ATOM 1520 C C . GLY A 1 196 ? 37.260 14.635 -36.579 1.00 62.78 196 GLY A C 1
ATOM 1521 O O . GLY A 1 196 ? 36.533 14.145 -35.721 1.00 62.78 196 GLY A O 1
ATOM 1522 N N . GLY A 1 197 ? 37.895 15.798 -36.399 1.00 53.34 197 GLY A N 1
ATOM 1523 C CA . GLY A 1 197 ? 37.660 16.712 -35.275 1.00 53.34 197 GLY A CA 1
ATOM 1524 C C . GLY A 1 197 ? 36.956 17.976 -35.765 1.00 53.34 197 GLY A C 1
ATOM 1525 O O . GLY A 1 197 ? 37.570 18.803 -36.428 1.00 53.34 197 GLY A O 1
ATOM 1526 N N . GLY A 1 198 ? 35.662 18.100 -35.486 1.00 60.91 198 GLY A N 1
ATOM 1527 C CA . GLY A 1 198 ? 34.835 19.261 -35.824 1.00 60.91 198 GLY A CA 1
ATOM 1528 C C . GLY A 1 198 ? 33.398 19.053 -35.345 1.00 60.91 198 GLY A C 1
ATOM 1529 O O . GLY A 1 198 ? 33.046 17.939 -34.966 1.00 60.91 198 GLY A O 1
ATOM 1530 N N . ASP A 1 199 ? 32.557 20.088 -35.398 1.00 57.78 199 ASP A N 1
ATOM 1531 C CA . ASP A 1 199 ? 31.189 20.065 -34.834 1.00 57.78 199 ASP A CA 1
ATOM 1532 C C . ASP A 1 199 ? 30.259 19.002 -35.455 1.00 57.78 199 ASP A C 1
ATOM 1534 O O . ASP A 1 199 ? 29.252 18.629 -34.864 1.00 57.78 199 ASP A O 1
ATOM 1538 N N . ASN A 1 200 ? 30.625 18.467 -36.626 1.00 58.25 200 ASN A N 1
ATOM 1539 C CA . ASN A 1 200 ? 29.911 17.395 -37.331 1.00 58.25 200 ASN A CA 1
ATOM 1540 C C . ASN A 1 200 ? 30.593 16.015 -37.217 1.00 58.25 200 ASN A C 1
ATOM 1542 O O . ASN A 1 200 ? 30.283 15.110 -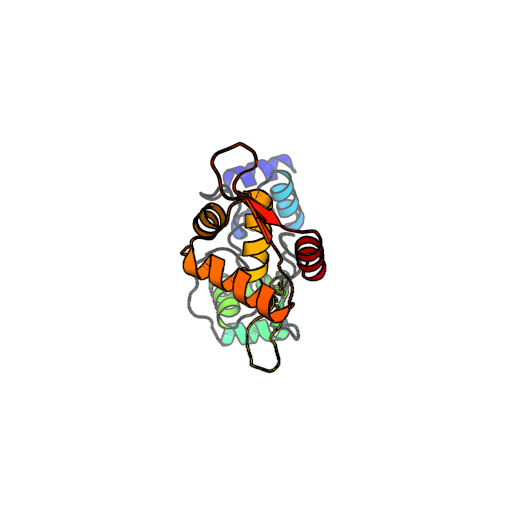37.994 1.00 58.25 200 ASN A O 1
ATOM 1546 N N . ALA A 1 201 ? 31.574 15.855 -36.328 1.00 65.62 201 ALA A N 1
ATOM 1547 C CA . ALA A 1 201 ? 32.216 14.572 -36.066 1.00 65.62 201 ALA A CA 1
ATOM 1548 C C . ALA A 1 201 ? 31.370 13.731 -35.103 1.00 65.62 201 ALA A C 1
ATOM 1550 O O . ALA A 1 201 ? 30.902 14.230 -34.082 1.00 65.62 201 ALA A O 1
ATOM 1551 N N . GLY A 1 202 ? 31.198 12.443 -35.405 1.00 80.25 202 GLY A N 1
ATOM 1552 C CA . GLY A 1 202 ? 30.410 11.553 -34.556 1.00 80.25 202 GLY A CA 1
ATOM 1553 C C . GLY A 1 202 ? 29.664 10.465 -35.316 1.00 80.25 202 GLY A C 1
ATOM 1554 O O . GLY A 1 202 ? 30.005 10.099 -36.443 1.00 80.25 202 GLY A O 1
ATOM 1555 N N . THR A 1 203 ? 28.656 9.919 -34.647 1.00 86.38 203 THR A N 1
ATOM 1556 C CA . THR A 1 203 ? 27.767 8.864 -35.125 1.00 86.38 203 THR A CA 1
ATOM 1557 C C . THR A 1 203 ? 26.336 9.375 -35.084 1.00 86.38 203 THR A C 1
ATOM 1559 O O . THR A 1 203 ? 25.823 9.644 -34.002 1.00 86.38 203 THR A O 1
ATOM 1562 N N . THR A 1 204 ? 25.682 9.479 -36.234 1.00 87.44 204 THR A N 1
ATOM 1563 C CA . THR A 1 204 ? 24.259 9.831 -36.323 1.00 87.44 204 THR A CA 1
ATOM 1564 C C . THR A 1 204 ? 23.452 8.634 -36.795 1.00 87.44 204 THR A C 1
ATOM 1566 O O . THR A 1 204 ? 23.945 7.811 -37.562 1.00 87.44 204 THR A O 1
ATOM 1569 N N . LEU A 1 205 ? 22.214 8.508 -36.324 1.00 91.38 205 LEU A N 1
ATOM 1570 C CA . LEU A 1 205 ? 21.289 7.509 -36.849 1.00 91.38 205 LEU A CA 1
ATOM 1571 C C . LEU A 1 205 ? 20.794 7.927 -38.239 1.00 91.38 205 LEU A C 1
ATOM 1573 O O . LEU A 1 205 ? 20.633 9.120 -38.505 1.00 91.38 205 LEU A O 1
ATOM 1577 N N . ASN A 1 206 ? 20.531 6.956 -39.111 1.00 92.00 206 ASN A N 1
ATOM 1578 C CA . ASN A 1 206 ? 19.795 7.208 -40.351 1.00 92.00 206 ASN A CA 1
ATOM 1579 C C . ASN A 1 206 ? 18.277 7.051 -40.144 1.00 92.00 206 ASN A C 1
ATOM 1581 O O . ASN A 1 206 ? 17.817 6.641 -39.077 1.00 92.00 206 ASN A O 1
ATOM 1585 N N . GLU A 1 207 ? 17.494 7.383 -41.172 1.00 90.75 207 GLU A N 1
ATOM 1586 C CA . GLU A 1 207 ? 16.025 7.321 -41.136 1.00 90.75 207 GLU A CA 1
ATOM 1587 C C . GLU A 1 207 ? 15.511 5.929 -40.742 1.00 90.75 207 GLU A C 1
ATOM 1589 O O . GLU A 1 207 ? 14.671 5.802 -39.850 1.00 90.75 207 GLU A O 1
ATOM 1594 N N . ARG A 1 208 ? 16.118 4.877 -41.299 1.00 89.38 208 ARG A N 1
ATOM 1595 C CA . ARG A 1 208 ? 15.766 3.488 -41.005 1.00 89.38 208 ARG A CA 1
ATOM 1596 C C . ARG A 1 208 ? 15.908 3.132 -39.526 1.00 89.38 208 ARG A C 1
ATOM 1598 O O . ARG A 1 208 ? 15.057 2.448 -38.960 1.00 89.38 208 ARG A O 1
ATOM 1605 N N . ALA A 1 209 ? 16.964 3.602 -38.871 1.00 90.12 209 ALA A N 1
ATOM 1606 C CA . ALA A 1 209 ? 17.163 3.361 -37.448 1.00 90.12 209 ALA A CA 1
ATOM 1607 C C . ALA A 1 209 ? 16.072 4.024 -36.590 1.00 90.12 209 ALA A C 1
ATOM 1609 O O . ALA A 1 209 ? 15.624 3.427 -35.609 1.00 90.12 209 ALA A O 1
ATOM 1610 N N . TYR A 1 210 ? 15.595 5.213 -36.977 1.00 91.19 210 TYR A N 1
ATOM 1611 C CA . TYR A 1 210 ? 14.473 5.870 -36.301 1.00 91.19 210 TYR A CA 1
ATOM 1612 C C . TYR A 1 210 ? 13.150 5.127 -36.507 1.00 91.19 210 TYR A C 1
ATOM 1614 O O . TYR A 1 210 ? 12.399 4.958 -35.543 1.00 91.19 210 TYR A O 1
ATOM 1622 N N . GLU A 1 211 ? 12.876 4.633 -37.717 1.00 90.56 211 GLU A N 1
ATOM 1623 C CA . GLU A 1 211 ? 11.702 3.788 -37.983 1.00 90.56 211 GLU A CA 1
ATOM 1624 C C . GLU A 1 211 ? 11.675 2.558 -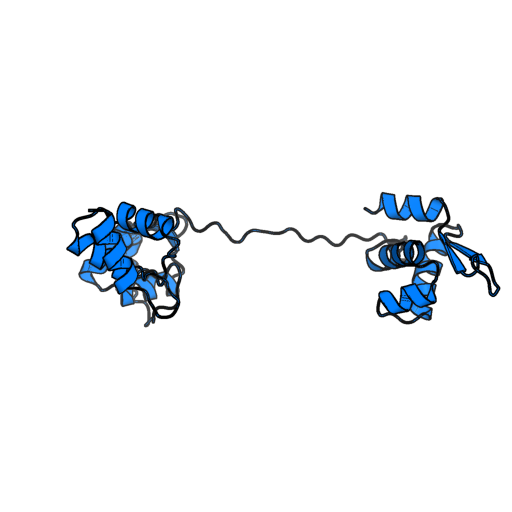37.069 1.00 90.56 211 GLU A C 1
ATOM 1626 O O . GLU A 1 211 ? 10.650 2.248 -36.463 1.00 90.56 211 GLU A O 1
ATOM 1631 N N . LEU A 1 212 ? 12.819 1.884 -36.923 1.00 86.94 212 LEU A N 1
ATOM 1632 C CA . LEU A 1 212 ? 12.944 0.676 -36.108 1.00 86.94 212 LEU A CA 1
ATOM 1633 C C . LEU A 1 212 ? 12.754 0.943 -34.610 1.00 86.94 212 LEU A C 1
ATOM 1635 O O . LEU A 1 212 ? 12.106 0.150 -33.926 1.00 86.94 212 LEU A O 1
ATOM 1639 N N . ILE A 1 213 ? 13.282 2.058 -34.091 1.00 88.62 213 ILE A N 1
ATOM 1640 C CA . ILE A 1 213 ? 13.031 2.479 -32.702 1.00 88.62 213 ILE A CA 1
ATOM 1641 C C . ILE A 1 213 ? 11.532 2.706 -32.486 1.00 88.62 213 ILE A C 1
ATOM 1643 O O . ILE A 1 213 ? 10.983 2.252 -31.482 1.00 88.62 213 ILE A O 1
ATOM 1647 N N . ASN A 1 214 ? 10.872 3.391 -33.423 1.00 88.75 214 ASN A N 1
ATOM 1648 C CA . ASN A 1 214 ? 9.454 3.724 -33.314 1.00 88.75 214 ASN A CA 1
ATOM 1649 C C . ASN A 1 214 ? 8.552 2.492 -33.433 1.00 88.75 214 ASN A C 1
ATOM 1651 O O . ASN A 1 214 ? 7.560 2.415 -32.722 1.00 88.75 214 ASN A O 1
ATOM 1655 N N . ALA A 1 215 ? 8.907 1.516 -34.270 1.00 84.81 215 ALA A N 1
ATOM 1656 C CA . ALA A 1 215 ? 8.147 0.275 -34.416 1.00 84.81 215 ALA A CA 1
ATOM 1657 C C . ALA A 1 215 ? 8.205 -0.634 -33.171 1.00 84.81 215 ALA A C 1
ATOM 1659 O O . ALA A 1 215 ? 7.331 -1.479 -32.989 1.00 84.81 215 ALA A O 1
ATOM 1660 N N . TYR A 1 216 ? 9.239 -0.499 -32.333 1.00 82.94 216 TYR A N 1
ATOM 1661 C CA . TYR A 1 216 ? 9.397 -1.288 -31.105 1.00 82.94 216 TYR A CA 1
ATOM 1662 C C . TYR A 1 216 ? 8.690 -0.673 -29.880 1.00 82.94 216 TYR A C 1
ATOM 1664 O O . TYR A 1 216 ? 8.448 -1.388 -28.904 1.00 82.94 216 TYR A O 1
ATOM 1672 N N . LYS A 1 217 ? 8.408 0.634 -29.903 1.00 74.56 217 LYS A N 1
ATOM 1673 C CA . LYS A 1 217 ? 7.707 1.350 -28.824 1.00 74.56 217 LYS A CA 1
ATOM 1674 C C . LYS A 1 217 ? 6.220 1.023 -28.793 1.00 74.56 217 LYS A C 1
ATOM 1676 O O . LYS A 1 217 ? 5.705 0.907 -27.658 1.00 74.56 217 LYS A O 1
#